Protein AF-A0A2G5VQ24-F1 (afdb_monomer)

Structure (mmCIF, N/CA/C/O backbone):
data_AF-A0A2G5VQ24-F1
#
_entry.id   AF-A0A2G5VQ24-F1
#
loop_
_atom_site.group_PDB
_atom_site.id
_atom_site.type_symbol
_atom_site.label_atom_id
_atom_site.label_alt_id
_atom_site.label_comp_id
_atom_site.label_asym_id
_atom_site.label_entity_id
_atom_site.label_seq_id
_atom_site.pdbx_PDB_ins_code
_atom_site.Cartn_x
_atom_site.Cartn_y
_atom_site.Cartn_z
_atom_site.occupancy
_atom_site.B_iso_or_equiv
_atom_site.auth_seq_id
_atom_site.auth_comp_id
_atom_site.auth_asym_id
_atom_site.auth_atom_id
_atom_site.pdbx_PDB_model_num
ATOM 1 N N . MET A 1 1 ? 0.016 9.244 51.307 1.00 37.94 1 MET A N 1
ATOM 2 C CA . MET A 1 1 ? 0.158 9.211 49.835 1.00 37.94 1 MET A CA 1
ATOM 3 C C . MET A 1 1 ? -0.794 8.131 49.309 1.00 37.94 1 MET A C 1
ATOM 5 O O . MET A 1 1 ? -0.408 6.978 49.240 1.00 37.94 1 MET A O 1
ATOM 9 N N . ILE A 1 2 ? -2.082 8.462 49.121 1.00 41.69 2 ILE A N 1
ATOM 10 C CA . ILE A 1 2 ? -3.170 7.509 48.764 1.00 41.69 2 ILE A CA 1
ATOM 11 C C . ILE A 1 2 ? -3.989 8.015 47.551 1.00 41.69 2 ILE A C 1
ATOM 13 O O . ILE A 1 2 ? -4.826 7.303 47.018 1.00 41.69 2 ILE A O 1
ATOM 17 N N . TYR A 1 3 ? -3.706 9.220 47.049 1.00 36.41 3 TYR A N 1
ATOM 18 C CA . TYR A 1 3 ? -4.535 9.868 46.028 1.00 36.41 3 TYR A CA 1
ATOM 19 C C . TYR A 1 3 ? -4.345 9.326 44.599 1.00 36.41 3 TYR A C 1
ATOM 21 O O . TYR A 1 3 ? -5.285 9.376 43.821 1.00 36.41 3 TYR A O 1
ATOM 29 N N . VAL A 1 4 ? -3.194 8.729 44.267 1.00 36.47 4 VAL A N 1
ATOM 30 C CA . VAL A 1 4 ? -2.912 8.249 42.895 1.00 36.47 4 VAL A CA 1
ATOM 31 C C . VAL A 1 4 ? -3.750 7.014 42.518 1.00 36.47 4 VAL A C 1
ATOM 33 O O . VAL A 1 4 ? -4.190 6.892 41.385 1.00 36.47 4 VAL A O 1
ATOM 36 N N . LYS A 1 5 ? -4.070 6.135 43.481 1.00 44.81 5 LYS A N 1
ATOM 37 C CA . LYS A 1 5 ? -4.845 4.904 43.217 1.00 44.81 5 LYS A CA 1
ATOM 38 C C . LYS A 1 5 ? -6.344 5.131 42.992 1.00 44.81 5 LYS A C 1
ATOM 40 O O . LYS A 1 5 ? -7.014 4.237 42.489 1.00 44.81 5 LYS A O 1
ATOM 45 N N . PHE A 1 6 ? -6.901 6.264 43.423 1.00 42.69 6 PHE A N 1
ATOM 46 C CA . PHE A 1 6 ? -8.350 6.488 43.347 1.00 42.69 6 PHE A CA 1
ATOM 47 C C . PHE A 1 6 ? -8.778 6.969 41.954 1.00 42.69 6 PHE A C 1
ATOM 49 O O . PHE A 1 6 ? -9.779 6.493 41.428 1.00 42.69 6 PHE A O 1
ATOM 56 N N . GLU A 1 7 ? -7.980 7.841 41.333 1.00 52.53 7 GLU A N 1
ATOM 57 C CA . GLU A 1 7 ? -8.227 8.331 39.970 1.00 52.53 7 GLU A CA 1
ATOM 58 C C . GLU A 1 7 ? -8.025 7.236 38.911 1.00 52.53 7 GLU A C 1
ATOM 60 O O . GLU A 1 7 ? -8.818 7.139 37.976 1.00 52.53 7 GLU A O 1
ATOM 65 N N . GLU A 1 8 ? -7.021 6.366 39.073 1.00 57.06 8 GLU A N 1
ATOM 66 C CA . GLU A 1 8 ? -6.822 5.204 38.190 1.00 57.06 8 GLU A CA 1
ATOM 67 C C . GLU A 1 8 ? -8.015 4.237 38.243 1.00 57.06 8 GLU A C 1
ATOM 69 O O . GLU A 1 8 ? -8.505 3.799 37.206 1.00 57.06 8 GLU A O 1
ATOM 74 N N . ASN A 1 9 ? -8.548 3.963 39.439 1.00 61.72 9 ASN A N 1
ATOM 75 C CA . ASN A 1 9 ? -9.707 3.082 39.603 1.00 61.72 9 ASN A CA 1
ATOM 76 C C . ASN A 1 9 ? -11.005 3.673 39.029 1.00 61.72 9 ASN A C 1
ATOM 78 O O . ASN A 1 9 ? -11.847 2.920 38.543 1.00 61.72 9 ASN A O 1
ATOM 82 N N . GLN A 1 10 ? -11.184 4.999 39.068 1.00 62.41 10 GLN A N 1
ATOM 83 C CA . GLN A 1 10 ? -12.333 5.653 38.431 1.00 62.41 10 GLN A CA 1
ATOM 84 C C . GLN A 1 10 ? -12.256 5.579 36.908 1.00 62.41 10 GLN A C 1
ATOM 86 O O . GLN A 1 10 ? -13.240 5.200 36.279 1.00 62.41 10 GLN A O 1
ATOM 91 N N . LYS A 1 11 ? -11.085 5.856 36.323 1.00 63.84 11 LYS A N 1
ATOM 92 C CA . LYS A 1 11 ? -10.885 5.731 34.872 1.00 63.84 11 LYS A CA 1
ATOM 93 C C . LYS A 1 11 ? -11.130 4.306 34.383 1.00 63.84 11 LYS A C 1
ATOM 95 O O . LYS A 1 11 ? -11.802 4.123 33.377 1.00 63.84 11 LYS A O 1
ATOM 100 N N . LEU A 1 12 ? -10.648 3.302 35.117 1.00 63.78 12 LEU A N 1
ATOM 101 C CA . LEU A 1 12 ? -10.901 1.893 34.796 1.00 63.78 12 LEU A CA 1
ATOM 102 C C . LEU A 1 12 ? -12.398 1.549 34.834 1.00 63.78 12 LEU A C 1
ATOM 104 O O . LEU A 1 12 ? -12.887 0.850 33.953 1.00 63.78 12 LEU A O 1
ATOM 108 N N . ALA A 1 13 ? -13.142 2.067 35.815 1.00 66.88 13 ALA A N 1
ATOM 109 C CA . ALA A 1 13 ? -14.585 1.851 35.896 1.00 66.88 13 ALA A CA 1
ATOM 110 C C . ALA A 1 13 ? -15.352 2.542 34.753 1.00 66.88 13 ALA A C 1
ATOM 112 O O . ALA A 1 13 ? -16.281 1.960 34.199 1.00 66.88 13 ALA A O 1
ATOM 113 N N . GLU A 1 14 ? -14.961 3.762 34.376 1.00 66.44 14 GLU A N 1
ATOM 114 C CA . GLU A 1 14 ? -15.548 4.489 33.242 1.00 66.44 14 GLU A CA 1
ATOM 115 C C . GLU A 1 14 ? -15.280 3.784 31.905 1.00 66.44 14 GLU A C 1
ATOM 117 O O . GLU A 1 14 ? -16.184 3.680 31.075 1.00 66.44 14 GLU A O 1
ATOM 122 N N . ILE A 1 15 ? -14.068 3.248 31.720 1.00 65.19 15 ILE A N 1
ATOM 123 C CA . ILE A 1 15 ? -13.702 2.437 30.551 1.00 65.19 15 ILE A CA 1
ATOM 124 C C . ILE A 1 15 ? -14.568 1.177 30.491 1.00 65.19 15 ILE A C 1
ATOM 126 O O . ILE A 1 15 ? -15.188 0.935 29.460 1.00 65.19 15 ILE A O 1
ATOM 130 N N . GLN A 1 16 ? -14.697 0.435 31.596 1.00 66.88 16 GLN A N 1
ATOM 131 C CA . GLN A 1 16 ? -15.505 -0.789 31.632 1.00 66.88 16 GLN A CA 1
ATOM 132 C C . GLN A 1 16 ? -16.974 -0.527 31.265 1.00 66.88 16 GLN A C 1
ATOM 134 O O . GLN A 1 16 ? -17.583 -1.298 30.528 1.00 66.88 16 GLN A O 1
ATOM 139 N N . ILE A 1 17 ? -17.542 0.594 31.726 1.00 71.31 17 ILE A N 1
ATOM 140 C CA . ILE A 1 17 ? -18.914 0.995 31.377 1.00 71.31 17 ILE A CA 1
ATOM 141 C C . ILE A 1 17 ? -19.040 1.275 29.872 1.00 71.31 17 ILE A C 1
ATOM 143 O O . ILE A 1 17 ? -20.024 0.872 29.252 1.00 71.31 17 ILE A O 1
ATOM 147 N N . LEU A 1 18 ? -18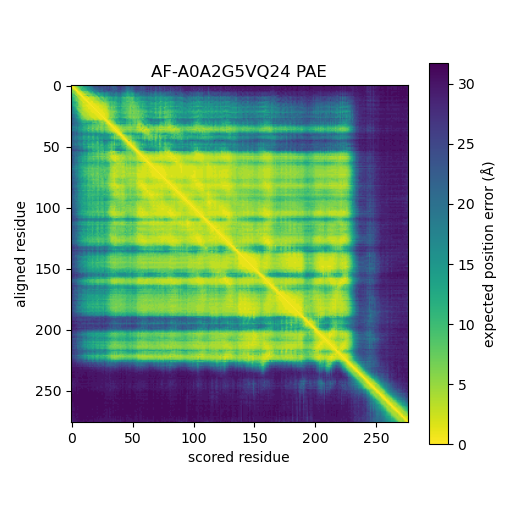.063 1.964 29.274 1.00 67.19 18 LEU A N 1
ATOM 148 C CA . LEU A 1 18 ? -18.050 2.236 27.833 1.00 67.19 18 LEU A CA 1
ATOM 149 C C . LEU A 1 18 ? -17.888 0.955 27.005 1.00 67.19 18 LEU A C 1
ATOM 151 O O . LEU A 1 18 ? -18.491 0.842 25.935 1.00 67.19 18 LEU A O 1
ATOM 155 N N . GLU A 1 19 ? -17.104 -0.003 27.495 1.00 67.00 19 GLU A N 1
ATOM 156 C CA . GLU A 1 19 ? -16.911 -1.315 26.873 1.00 67.00 19 GLU A CA 1
ATOM 157 C C . GLU A 1 19 ? -18.197 -2.139 26.870 1.00 67.00 19 GLU A C 1
ATOM 159 O O . GLU A 1 19 ? -18.637 -2.579 25.805 1.00 67.00 19 GLU A O 1
ATOM 164 N N . ASP A 1 20 ? -18.825 -2.295 28.037 1.00 67.44 20 ASP A N 1
ATOM 165 C CA . ASP A 1 20 ? -20.065 -3.059 28.187 1.00 67.44 20 ASP A CA 1
ATOM 166 C C . ASP A 1 20 ? -21.173 -2.454 27.321 1.00 67.44 20 ASP A C 1
ATOM 168 O O . ASP A 1 20 ? -21.850 -3.168 26.578 1.00 67.44 20 ASP A O 1
ATOM 172 N N . LEU A 1 21 ? -21.283 -1.120 27.324 1.00 70.06 21 LEU A N 1
ATOM 173 C CA . LEU A 1 21 ? -22.236 -0.400 26.488 1.00 70.06 21 LEU A CA 1
ATOM 174 C C . LEU A 1 21 ? -21.956 -0.614 24.996 1.00 70.06 21 LEU A C 1
ATOM 176 O O . LEU A 1 21 ? -22.878 -0.846 24.221 1.00 70.06 21 LEU A O 1
ATOM 180 N N . THR A 1 22 ? -20.695 -0.557 24.569 1.00 69.50 22 THR A N 1
ATOM 181 C CA . THR A 1 22 ? -20.340 -0.744 23.152 1.00 69.50 22 THR A CA 1
ATOM 182 C C . THR A 1 22 ? -20.661 -2.152 22.689 1.00 69.50 22 THR A C 1
ATOM 184 O O . THR A 1 22 ? -21.228 -2.325 21.607 1.00 69.50 22 THR A O 1
ATOM 187 N N . LYS A 1 23 ? -20.366 -3.155 23.515 1.00 70.81 23 LYS A N 1
ATOM 188 C CA . LYS A 1 23 ? -20.711 -4.546 23.233 1.00 70.81 23 LYS A CA 1
ATOM 189 C C . LYS A 1 23 ? -22.225 -4.737 23.135 1.00 70.81 23 LYS A C 1
ATOM 191 O O . LYS A 1 23 ? -22.707 -5.273 22.140 1.00 70.81 23 LYS A O 1
ATOM 196 N N . GLU A 1 24 ? -22.972 -4.242 24.116 1.00 70.69 24 GLU A N 1
ATOM 197 C CA . GLU A 1 24 ? -24.429 -4.380 24.163 1.00 70.69 24 GLU A CA 1
ATOM 198 C C . GLU A 1 24 ? -25.104 -3.665 22.980 1.00 70.69 24 GLU A C 1
ATOM 200 O O . GLU A 1 24 ? -25.966 -4.236 22.312 1.00 70.69 24 GLU A O 1
ATOM 205 N N . LEU A 1 25 ? -24.650 -2.457 22.628 1.00 66.75 25 LEU A N 1
ATOM 206 C CA . LEU A 1 25 ? -25.124 -1.747 21.437 1.00 66.75 25 LEU A CA 1
ATOM 207 C C . LEU A 1 25 ? -24.787 -2.516 20.150 1.00 66.75 25 LEU A C 1
ATOM 209 O O . LEU A 1 25 ? -25.632 -2.611 19.260 1.00 66.75 25 LEU A O 1
ATOM 213 N N . SER A 1 26 ? -23.589 -3.098 20.049 1.00 66.50 26 SER A N 1
ATOM 214 C CA . SER A 1 26 ? -23.181 -3.897 18.882 1.00 66.50 26 SER A CA 1
ATOM 215 C C . SER A 1 26 ? -24.094 -5.109 18.678 1.00 66.50 26 SER A C 1
ATOM 217 O O . SER A 1 26 ? -24.496 -5.395 17.548 1.00 66.50 26 SER A O 1
ATOM 219 N N . GLU A 1 27 ? -24.459 -5.789 19.768 1.00 70.75 27 GLU A N 1
ATOM 220 C CA . GLU A 1 27 ? -25.365 -6.942 19.763 1.00 70.75 27 GLU A CA 1
ATOM 221 C C . GLU A 1 27 ? -26.813 -6.539 19.432 1.00 70.75 27 GLU A C 1
ATOM 223 O O . GLU A 1 27 ? -27.456 -7.184 18.599 1.00 70.75 27 GLU A O 1
ATOM 228 N N . ILE A 1 28 ? -27.317 -5.445 20.019 1.00 69.81 28 ILE A N 1
ATOM 229 C CA . ILE A 1 28 ? -28.679 -4.936 19.779 1.00 69.81 28 ILE A CA 1
ATOM 230 C C . ILE A 1 28 ? -28.856 -4.497 18.324 1.00 69.81 28 ILE A C 1
ATOM 232 O O . ILE A 1 28 ? -29.839 -4.863 17.673 1.00 69.81 28 ILE A O 1
ATOM 236 N N . PHE A 1 29 ? -27.914 -3.706 17.810 1.00 63.62 29 PHE A N 1
ATOM 237 C CA . PHE A 1 29 ? -28.003 -3.140 16.466 1.00 63.62 29 PHE A CA 1
ATOM 238 C C . PHE A 1 29 ? -27.482 -4.082 15.379 1.00 63.62 29 PHE A C 1
ATOM 240 O O . PHE A 1 29 ? -27.608 -3.749 14.202 1.00 63.62 29 PHE A O 1
ATOM 247 N N . LYS A 1 30 ? -26.943 -5.255 15.753 1.00 64.62 30 LYS A N 1
ATOM 248 C CA . LYS A 1 30 ? -26.302 -6.215 14.839 1.00 64.62 30 LYS A CA 1
ATOM 249 C C . LYS A 1 30 ? -25.300 -5.518 13.926 1.00 64.62 30 LYS A C 1
ATOM 251 O O . LYS A 1 30 ? -25.357 -5.648 12.706 1.00 64.62 30 LYS A O 1
ATOM 256 N N . VAL A 1 31 ? -24.431 -4.707 14.518 1.00 59.91 31 VAL A N 1
ATOM 257 C CA . VAL A 1 31 ? -23.474 -3.925 13.740 1.00 59.91 31 VAL A CA 1
ATOM 258 C C . VAL A 1 31 ? -22.437 -4.882 13.155 1.00 59.91 31 VAL A C 1
ATOM 260 O O . VAL A 1 31 ? -21.574 -5.386 13.868 1.00 59.91 31 VAL A O 1
ATOM 263 N N . GLU A 1 32 ? -22.553 -5.157 11.857 1.00 61.69 32 GLU A N 1
ATOM 264 C CA . GLU A 1 32 ? -21.633 -6.043 11.131 1.00 61.69 32 GLU A CA 1
ATOM 265 C C . GLU A 1 32 ? -20.302 -5.347 10.804 1.00 61.69 32 GLU A C 1
ATOM 267 O O . GLU A 1 32 ? -19.272 -6.006 10.659 1.00 61.69 32 GLU A O 1
ATOM 272 N N . GLU A 1 33 ? -20.312 -4.012 10.723 1.00 65.25 33 GLU A N 1
ATOM 273 C CA . GLU A 1 33 ? -19.181 -3.200 10.284 1.00 65.25 33 GLU A CA 1
ATOM 274 C C . GLU A 1 33 ? -19.052 -1.904 11.090 1.00 65.25 33 GLU A C 1
ATOM 276 O O . GLU A 1 33 ? -20.006 -1.139 11.238 1.00 65.25 33 GLU A O 1
ATOM 281 N N . PHE A 1 34 ? -17.835 -1.619 11.556 1.00 70.75 34 PHE A N 1
ATOM 282 C CA . PHE A 1 34 ? -17.504 -0.374 12.248 1.00 70.75 34 PHE A CA 1
ATOM 283 C C . PHE A 1 34 ? -16.570 0.492 11.409 1.00 70.75 34 PHE A C 1
ATOM 285 O O . PHE A 1 34 ? -15.535 0.032 10.927 1.00 70.75 34 PHE A O 1
ATOM 292 N N . ASN A 1 35 ? -16.925 1.770 11.278 1.00 77.19 35 ASN A N 1
ATOM 293 C CA . ASN A 1 35 ? -16.074 2.788 10.676 1.00 77.19 35 ASN A CA 1
ATOM 294 C C . ASN A 1 35 ? -15.529 3.691 11.781 1.00 77.19 35 ASN A C 1
ATOM 296 O O . ASN A 1 35 ? -16.283 4.421 12.423 1.00 77.19 35 ASN A O 1
ATOM 300 N N . PHE A 1 36 ? -14.219 3.648 11.999 1.00 78.38 36 PHE A N 1
ATOM 301 C CA . PHE A 1 36 ? -13.535 4.487 12.970 1.00 78.38 36 PHE A CA 1
ATOM 302 C C . PHE A 1 36 ? -12.874 5.670 12.265 1.00 78.38 36 PHE A C 1
ATOM 304 O O . PHE A 1 36 ? -11.984 5.504 11.430 1.00 78.38 36 PHE A O 1
ATOM 311 N N . HIS A 1 37 ? -13.301 6.881 12.616 1.00 82.06 37 HIS A N 1
ATOM 312 C CA . HIS A 1 37 ? -12.697 8.111 12.126 1.00 82.06 37 HIS A CA 1
ATOM 313 C C . HIS A 1 37 ? -12.366 9.031 13.290 1.00 82.06 37 HIS A C 1
ATOM 315 O O . HIS A 1 37 ? -13.238 9.368 14.089 1.00 82.06 37 HIS A O 1
ATOM 321 N N . THR A 1 38 ? -11.115 9.475 13.360 1.00 77.25 38 THR A N 1
ATOM 322 C CA . THR A 1 38 ? -10.679 10.422 14.385 1.00 77.25 38 THR A CA 1
ATOM 323 C C . THR A 1 38 ? -9.787 11.508 13.796 1.00 77.25 38 THR A C 1
ATOM 325 O O . THR A 1 38 ? -9.081 11.311 12.802 1.00 77.25 38 THR A O 1
ATOM 328 N N . LYS A 1 39 ? -9.862 12.678 14.433 1.00 76.31 39 LYS A N 1
ATOM 329 C CA . LYS A 1 39 ? -9.013 13.856 14.207 1.00 76.31 39 LYS A CA 1
ATOM 330 C C . LYS A 1 39 ? -8.311 14.301 15.492 1.00 76.31 39 LYS A C 1
ATOM 332 O O . LYS A 1 39 ? -7.803 15.421 15.556 1.00 76.31 39 LYS A O 1
ATOM 337 N N . ASP A 1 40 ? -8.383 13.481 16.538 1.00 69.88 40 ASP A N 1
ATOM 338 C CA . ASP A 1 40 ? -7.797 13.808 17.830 1.00 69.88 40 ASP A CA 1
ATOM 339 C C . ASP A 1 40 ? -6.274 13.738 17.744 1.00 69.88 40 ASP A C 1
ATOM 341 O O . ASP A 1 40 ? -5.723 12.785 17.207 1.00 69.88 40 ASP A O 1
ATOM 345 N N . LYS A 1 41 ? -5.581 14.747 18.268 1.00 60.06 41 LYS A N 1
ATOM 346 C CA . LYS A 1 41 ? -4.126 14.873 18.126 1.00 60.06 41 LYS A CA 1
ATOM 347 C C . LYS A 1 41 ? -3.360 13.775 18.858 1.00 60.06 41 LYS A C 1
ATOM 349 O O . LYS A 1 41 ? -2.236 13.485 18.468 1.00 60.06 41 LYS A O 1
ATOM 354 N N . ASN A 1 42 ? -3.970 13.183 19.884 1.00 60.88 42 ASN A N 1
ATOM 355 C CA . ASN A 1 42 ? -3.376 12.123 20.684 1.00 60.88 42 ASN A CA 1
ATOM 356 C C . ASN A 1 42 ? -4.182 10.840 20.477 1.00 60.88 42 ASN A C 1
ATOM 358 O O . ASN A 1 42 ? -5.181 10.608 21.156 1.00 60.88 42 ASN A O 1
ATOM 362 N N . PHE A 1 43 ? -3.764 10.008 19.523 1.00 64.56 43 PHE A N 1
ATOM 363 C CA . PHE A 1 43 ? -4.309 8.659 19.414 1.00 64.56 43 PHE A CA 1
ATOM 364 C C . PHE A 1 43 ? -3.491 7.719 20.293 1.00 64.56 43 PHE A C 1
ATOM 366 O O . PHE A 1 43 ? -2.395 7.291 19.924 1.00 64.56 43 PHE A O 1
ATOM 373 N N . GLU A 1 44 ? -4.048 7.390 21.449 1.00 63.22 44 GLU A N 1
ATOM 374 C CA . GLU A 1 44 ? -3.622 6.252 22.251 1.00 63.22 44 GLU A CA 1
ATOM 375 C C . GLU A 1 44 ? -4.577 5.093 21.969 1.00 63.22 44 GLU A C 1
ATOM 377 O O . GLU A 1 44 ? -5.785 5.293 21.819 1.00 63.22 44 GLU A O 1
ATOM 382 N N . THR A 1 45 ? -4.051 3.874 21.843 1.00 59.12 45 THR A N 1
ATOM 383 C CA . THR A 1 45 ? -4.905 2.686 21.838 1.00 59.12 45 THR A CA 1
ATOM 384 C C . THR A 1 45 ? -5.561 2.594 23.204 1.00 59.12 45 THR A C 1
ATOM 386 O O . THR A 1 45 ? -4.955 2.133 24.166 1.00 59.12 45 THR A O 1
ATOM 389 N N . PHE A 1 46 ? -6.785 3.097 23.293 1.00 57.19 46 PHE A N 1
ATOM 390 C CA . PHE A 1 46 ? -7.617 2.944 24.471 1.00 57.19 46 PHE A CA 1
ATOM 391 C C . PHE A 1 46 ? -7.924 1.457 24.673 1.00 57.19 46 PHE A C 1
ATOM 393 O O . PHE A 1 46 ? -8.196 0.752 23.697 1.00 57.19 46 PHE A O 1
ATOM 400 N N . ASP A 1 47 ? -7.953 1.003 25.928 1.00 52.47 47 ASP A N 1
ATOM 401 C CA . ASP A 1 47 ? -8.397 -0.353 26.299 1.00 52.47 47 ASP A CA 1
ATOM 402 C C . ASP A 1 47 ? -9.763 -0.706 25.681 1.00 52.47 47 ASP A C 1
ATOM 404 O O . ASP A 1 47 ? -9.996 -1.848 25.295 1.00 52.47 47 ASP A O 1
ATOM 408 N N . PHE A 1 48 ? -10.577 0.321 25.407 1.00 52.72 48 PHE A N 1
ATOM 409 C CA . PHE A 1 48 ? -11.801 0.291 24.605 1.00 52.72 48 PHE A CA 1
ATOM 410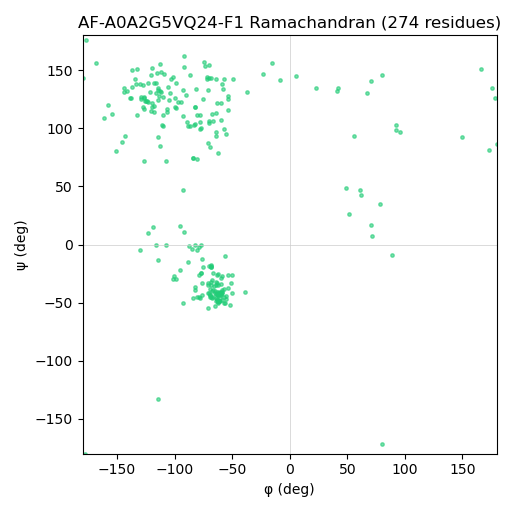 C C . PHE A 1 48 ? -11.739 -0.605 23.354 1.00 52.72 48 PHE A C 1
ATOM 412 O O . PHE A 1 48 ? -12.692 -1.317 23.041 1.00 52.72 48 PHE A O 1
ATOM 419 N N . PHE A 1 49 ? -10.619 -0.593 22.627 1.00 61.00 49 PHE A N 1
ATOM 420 C CA . PHE A 1 49 ? -10.456 -1.350 21.387 1.00 61.00 49 PHE A CA 1
ATOM 421 C C . PHE A 1 49 ? -10.408 -2.872 21.584 1.00 61.00 49 PHE A C 1
ATOM 423 O O . PHE A 1 49 ? -10.627 -3.601 20.618 1.00 61.00 49 PHE A O 1
ATOM 430 N N . GLN A 1 50 ? -10.157 -3.366 22.802 1.00 58.91 50 GLN A N 1
ATOM 431 C CA . GLN A 1 50 ? -10.130 -4.805 23.092 1.00 58.91 50 GLN A CA 1
ATOM 432 C C . GLN A 1 50 ? -11.518 -5.458 22.994 1.00 58.91 50 GLN A C 1
ATOM 434 O O . GLN A 1 50 ? -11.605 -6.672 22.818 1.00 58.91 50 GLN A O 1
ATOM 439 N N . ASN A 1 51 ? -12.591 -4.661 23.070 1.00 57.25 51 ASN A N 1
ATOM 440 C CA . ASN A 1 51 ? -13.973 -5.144 23.125 1.00 57.25 51 ASN A CA 1
ATOM 441 C C . ASN A 1 51 ? -14.835 -4.729 21.917 1.00 57.25 51 ASN A C 1
ATOM 443 O O . ASN A 1 51 ? -16.003 -5.113 21.835 1.00 57.25 51 ASN A O 1
ATOM 447 N N . ILE A 1 52 ? -14.275 -3.981 20.957 1.00 61.69 52 ILE A N 1
ATOM 448 C CA . ILE A 1 52 ? -14.923 -3.720 19.662 1.00 61.69 52 ILE A CA 1
ATOM 449 C C . ILE A 1 52 ? -14.886 -5.020 18.839 1.00 61.69 52 ILE A C 1
ATOM 451 O O . ILE A 1 52 ? -13.888 -5.744 18.906 1.00 61.69 52 ILE A O 1
ATOM 455 N N . PRO A 1 53 ? -15.930 -5.361 18.057 1.00 59.34 53 PRO A N 1
ATOM 456 C CA . PRO A 1 53 ? -15.892 -6.532 17.187 1.00 59.34 53 PRO A CA 1
ATOM 457 C C . PRO A 1 53 ? -14.622 -6.587 16.327 1.00 59.34 53 PRO A C 1
ATOM 459 O O . PRO A 1 53 ? -14.149 -5.578 15.809 1.00 59.34 53 PRO A O 1
ATOM 462 N N . LEU A 1 54 ? -14.103 -7.807 16.143 1.00 61.44 54 LEU A N 1
ATOM 463 C CA . LEU A 1 54 ? -12.833 -8.121 15.464 1.00 61.44 54 LEU A CA 1
ATOM 464 C C . LEU A 1 54 ? -12.699 -7.589 14.022 1.00 61.44 54 LEU A C 1
ATOM 466 O O . LEU A 1 54 ? -11.620 -7.691 13.427 1.00 61.44 54 LEU A O 1
ATOM 470 N N . ARG A 1 55 ? -13.781 -7.071 13.434 1.00 70.12 55 ARG A N 1
ATOM 471 C CA . ARG A 1 55 ? -13.817 -6.525 12.081 1.00 70.12 55 ARG A CA 1
ATOM 472 C C . ARG A 1 55 ? -14.191 -5.045 12.125 1.00 70.12 55 ARG A C 1
ATOM 474 O O . ARG A 1 55 ? -15.321 -4.694 12.454 1.00 70.12 55 ARG A O 1
ATOM 481 N N . LEU A 1 56 ? -13.253 -4.189 11.732 1.00 76.81 56 LEU A N 1
ATOM 482 C CA . LEU A 1 56 ? -13.538 -2.790 11.416 1.00 76.81 56 LEU A CA 1
ATOM 483 C C . LEU A 1 56 ? -13.527 -2.669 9.895 1.00 76.81 56 LEU A C 1
ATOM 485 O O . LEU A 1 56 ? -12.590 -3.116 9.243 1.00 76.81 56 LEU A O 1
ATOM 489 N N . HIS A 1 57 ? -14.552 -2.064 9.311 1.00 81.94 57 HIS A N 1
ATOM 490 C CA . HIS A 1 57 ? -14.580 -1.878 7.866 1.00 81.94 57 HIS A CA 1
ATOM 491 C C . HIS A 1 57 ? -13.552 -0.822 7.451 1.00 81.94 57 HIS A C 1
ATOM 493 O O . HIS A 1 57 ? -12.644 -1.097 6.668 1.00 81.94 57 HIS A O 1
ATOM 499 N N . THR A 1 58 ? -13.635 0.372 8.041 1.00 84.31 58 THR A N 1
ATOM 500 C CA . THR A 1 58 ? -12.704 1.469 7.758 1.00 84.31 58 THR A CA 1
ATOM 501 C C . THR A 1 58 ? -12.094 2.039 9.027 1.00 84.31 58 THR A C 1
ATOM 503 O O . THR A 1 58 ? -12.798 2.328 9.991 1.00 84.31 58 THR A O 1
ATOM 506 N N . VAL A 1 59 ? -10.791 2.307 8.986 1.00 87.62 59 VAL A N 1
ATOM 507 C CA . VAL A 1 59 ? -10.087 3.153 9.952 1.00 87.62 59 VAL A CA 1
ATOM 508 C C . VAL A 1 59 ? -9.474 4.332 9.206 1.00 87.62 59 VAL A C 1
ATOM 510 O O . VAL A 1 59 ? -8.683 4.147 8.286 1.00 87.62 59 VAL A O 1
ATOM 513 N N . THR A 1 60 ? -9.837 5.555 9.585 1.00 89.50 60 THR A N 1
ATOM 514 C CA . THR A 1 60 ? -9.253 6.784 9.031 1.00 89.50 60 THR A CA 1
ATOM 515 C C . THR A 1 60 ? -8.740 7.682 10.145 1.00 89.50 60 THR A C 1
ATOM 517 O O . THR A 1 60 ? -9.525 8.203 10.941 1.00 89.50 60 THR A O 1
ATOM 520 N N . LEU A 1 61 ? -7.428 7.908 10.159 1.00 88.25 61 LEU A N 1
ATOM 521 C CA . LEU A 1 61 ? -6.756 8.802 11.098 1.00 88.25 61 LEU A CA 1
ATOM 522 C C . LEU A 1 61 ? -6.329 10.069 10.355 1.00 88.25 61 LEU A C 1
ATOM 524 O O . LEU A 1 61 ? -5.495 10.000 9.446 1.00 88.25 61 LEU A O 1
ATOM 528 N N . SER A 1 62 ? -6.883 11.219 10.742 1.00 87.19 62 SER A N 1
ATOM 529 C CA . SER A 1 62 ? -6.662 12.484 10.033 1.00 87.19 62 SER A CA 1
ATOM 530 C C . SER A 1 62 ? -5.977 13.541 10.901 1.00 87.19 62 SER A C 1
ATOM 532 O O . SER A 1 62 ? -6.579 14.022 11.858 1.00 87.19 62 SER A O 1
ATOM 534 N N . LYS A 1 63 ? -4.784 14.005 10.503 1.00 84.94 63 LYS A N 1
ATOM 535 C CA . LYS A 1 63 ? -3.976 15.020 11.214 1.00 84.94 63 LYS A CA 1
ATOM 536 C C . LYS A 1 63 ? -3.539 14.584 12.615 1.00 84.94 63 LYS A C 1
ATOM 538 O O . LYS A 1 63 ? -3.612 15.376 13.557 1.00 84.94 63 LYS A O 1
ATOM 543 N N . ILE A 1 64 ? -3.116 13.329 12.731 1.00 83.50 64 ILE A N 1
ATOM 544 C CA . ILE A 1 64 ? -2.749 12.695 13.998 1.00 83.50 64 ILE A CA 1
ATOM 545 C C . ILE A 1 64 ? -1.318 12.175 13.926 1.00 83.50 64 ILE A C 1
ATOM 547 O O . ILE A 1 64 ? -0.924 11.559 12.937 1.00 83.50 64 ILE A O 1
ATOM 551 N N . ASP A 1 65 ? -0.577 12.365 15.010 1.00 82.75 65 ASP A N 1
ATOM 552 C CA . ASP A 1 65 ? 0.696 11.692 15.227 1.00 82.75 65 ASP A CA 1
ATOM 553 C C . ASP A 1 65 ? 0.452 10.429 16.063 1.00 82.75 65 ASP A C 1
ATOM 555 O O . ASP A 1 65 ? -0.113 10.493 17.156 1.00 82.75 65 ASP A O 1
ATOM 559 N N . ILE A 1 66 ? 0.837 9.262 15.542 1.00 85.12 66 ILE A N 1
ATOM 560 C CA . ILE A 1 66 ? 0.632 7.970 16.215 1.00 85.12 66 ILE A CA 1
ATOM 561 C C . ILE A 1 66 ? 1.957 7.260 16.468 1.00 85.12 66 ILE A C 1
ATOM 563 O O . ILE A 1 66 ? 2.893 7.340 15.668 1.00 85.12 66 ILE A O 1
ATOM 567 N N . SER A 1 67 ? 2.047 6.530 17.579 1.00 88.56 67 SER A N 1
ATOM 568 C CA . SER A 1 67 ? 3.186 5.647 17.829 1.00 88.56 67 SER A CA 1
ATOM 569 C C . SER A 1 67 ? 3.157 4.445 16.881 1.00 88.56 67 SER A C 1
ATOM 571 O O . SER A 1 67 ? 2.097 4.019 16.408 1.00 88.56 67 SER A O 1
ATOM 573 N N . ILE A 1 68 ? 4.328 3.862 16.625 1.00 89.12 68 ILE A N 1
ATOM 574 C CA . ILE A 1 68 ? 4.426 2.611 15.869 1.00 89.12 68 ILE A CA 1
ATOM 575 C C . ILE A 1 68 ? 3.675 1.457 16.542 1.00 89.12 68 ILE A C 1
ATOM 577 O O . ILE A 1 68 ? 3.077 0.647 15.843 1.00 89.12 68 ILE A O 1
ATOM 581 N N . ASP A 1 69 ? 3.630 1.414 17.875 1.00 88.31 69 ASP A N 1
ATOM 582 C CA . ASP A 1 69 ? 2.910 0.371 18.613 1.00 88.31 69 ASP A CA 1
ATOM 583 C C . ASP A 1 69 ? 1.396 0.473 18.391 1.00 88.31 69 ASP A C 1
ATOM 585 O O . ASP A 1 69 ? 0.732 -0.537 18.165 1.00 88.31 69 ASP A O 1
ATOM 589 N N . ASN A 1 70 ? 0.860 1.695 18.341 1.00 86.69 70 ASN A N 1
ATOM 590 C CA . ASN A 1 70 ? -0.557 1.932 18.067 1.00 86.69 70 ASN A CA 1
ATOM 591 C C . ASN A 1 70 ? -0.902 1.609 16.608 1.00 86.69 70 ASN A C 1
ATOM 593 O O . ASN A 1 70 ? -1.922 0.976 16.332 1.00 86.69 70 ASN A O 1
ATOM 597 N N . ALA A 1 71 ? -0.037 1.999 15.665 1.00 87.69 71 ALA A N 1
ATOM 598 C CA . ALA A 1 71 ? -0.192 1.636 14.257 1.00 87.69 71 ALA A CA 1
ATOM 599 C C . ALA A 1 71 ? -0.156 0.111 14.064 1.00 87.69 71 ALA A C 1
ATOM 601 O O . ALA A 1 71 ? -0.982 -0.442 13.338 1.00 87.69 71 ALA A O 1
ATOM 602 N N . LYS A 1 72 ? 0.770 -0.568 14.751 1.00 89.75 72 LYS A N 1
ATOM 603 C CA . LYS A 1 72 ? 0.897 -2.025 14.757 1.00 89.75 72 LYS A CA 1
ATOM 604 C C . LYS A 1 72 ? -0.352 -2.687 15.322 1.00 89.75 72 LYS A C 1
ATOM 606 O O . LYS A 1 72 ? -0.900 -3.569 14.675 1.00 89.75 72 LYS A O 1
ATOM 611 N N . PHE A 1 73 ? -0.837 -2.232 16.472 1.00 86.69 73 PHE A N 1
ATOM 612 C CA . PHE A 1 73 ? -2.070 -2.742 17.063 1.00 86.69 73 PHE A CA 1
ATOM 613 C C . PHE A 1 73 ? -3.249 -2.633 16.086 1.00 86.69 73 PHE A C 1
ATOM 615 O O . PHE A 1 73 ? -3.949 -3.616 15.863 1.00 86.69 73 PHE A O 1
ATOM 622 N N . LEU A 1 74 ? -3.429 -1.480 15.433 1.00 87.12 74 LEU A N 1
ATOM 623 C CA . LEU A 1 74 ? -4.508 -1.292 14.458 1.00 87.12 74 LEU A CA 1
ATOM 624 C C . LEU A 1 74 ? -4.379 -2.218 13.242 1.00 87.12 74 LEU A C 1
ATOM 626 O O . LEU A 1 74 ? -5.361 -2.827 12.826 1.00 87.12 74 LEU A O 1
ATOM 630 N N . LEU A 1 75 ? -3.179 -2.310 12.669 1.00 89.00 75 LEU A N 1
ATOM 631 C CA . LEU A 1 75 ? -2.942 -3.054 11.435 1.00 89.00 75 LEU A CA 1
ATOM 632 C C . LEU A 1 75 ? -2.845 -4.565 11.647 1.00 89.00 75 LEU A C 1
ATOM 634 O O . LEU A 1 75 ? -3.119 -5.294 10.704 1.00 89.00 75 LEU A O 1
ATOM 638 N N . GLU A 1 76 ? -2.451 -5.048 12.826 1.00 89.25 76 GLU A N 1
ATOM 639 C CA . GLU A 1 76 ? -2.263 -6.481 13.091 1.00 89.25 76 GLU A CA 1
ATOM 640 C C . GLU A 1 76 ? -3.433 -7.110 13.858 1.00 89.25 76 GLU A C 1
ATOM 642 O O . GLU A 1 76 ? -3.710 -8.292 13.656 1.00 89.25 76 GLU A O 1
ATOM 647 N N . ASN A 1 77 ? -4.155 -6.364 14.702 1.00 84.62 77 ASN A N 1
ATOM 648 C CA . ASN A 1 77 ? -5.182 -6.969 15.563 1.00 84.62 77 ASN A CA 1
ATOM 649 C C . ASN A 1 77 ? -6.597 -6.894 14.982 1.00 84.62 77 ASN A C 1
ATOM 651 O O . ASN A 1 77 ? -7.440 -7.712 15.348 1.00 84.62 77 ASN A O 1
ATOM 655 N N . PHE A 1 78 ? -6.861 -5.965 14.061 1.00 82.44 78 PHE A N 1
ATOM 656 C CA . PHE A 1 78 ? -8.164 -5.850 13.408 1.00 82.44 78 PHE A CA 1
ATOM 657 C C . PHE A 1 78 ? -8.136 -6.427 12.002 1.00 82.44 78 PHE A C 1
ATOM 659 O O . PHE A 1 78 ? -7.179 -6.236 11.255 1.00 82.44 78 PHE A O 1
ATOM 666 N N . ASN A 1 79 ? -9.225 -7.089 11.612 1.00 84.56 79 ASN A N 1
ATOM 667 C CA . ASN A 1 79 ? -9.478 -7.353 10.200 1.00 84.56 79 ASN A CA 1
ATOM 668 C C . ASN A 1 79 ? -10.079 -6.090 9.581 1.00 84.56 79 ASN A C 1
ATOM 670 O O . ASN A 1 79 ? -11.201 -5.717 9.930 1.00 84.56 79 ASN A O 1
ATOM 674 N N . LEU A 1 80 ? -9.312 -5.443 8.701 1.00 88.12 80 LEU A N 1
ATOM 675 C CA . LEU A 1 80 ? -9.630 -4.151 8.099 1.00 88.12 80 LEU A CA 1
ATOM 676 C C . LEU A 1 80 ? -9.909 -4.266 6.600 1.00 88.12 80 LEU A C 1
ATOM 678 O O . LEU A 1 80 ? -9.095 -4.810 5.852 1.00 88.12 80 LEU A O 1
ATOM 682 N N . ASP A 1 81 ? -10.992 -3.658 6.123 1.00 89.75 81 ASP A N 1
ATOM 683 C CA . ASP A 1 81 ? -11.193 -3.506 4.677 1.00 89.75 81 ASP A CA 1
ATOM 684 C C . ASP A 1 81 ? -10.422 -2.295 4.133 1.00 89.75 81 ASP A C 1
ATOM 686 O O . ASP A 1 81 ? -9.863 -2.369 3.034 1.00 89.75 81 ASP A O 1
ATOM 690 N N . PHE A 1 82 ? -10.339 -1.209 4.908 1.00 92.06 82 PHE A N 1
ATOM 691 C CA . PHE A 1 82 ? -9.629 0.011 4.532 1.00 92.06 82 PHE A CA 1
ATOM 692 C C . PHE A 1 82 ? -8.938 0.690 5.722 1.00 92.06 82 PHE A C 1
ATOM 694 O O . PHE A 1 82 ? -9.553 0.944 6.758 1.00 92.06 82 PHE A O 1
ATOM 701 N N . PHE A 1 83 ? -7.663 1.036 5.551 1.00 92.25 83 PHE A N 1
ATOM 702 C CA . PHE A 1 83 ? -6.891 1.824 6.509 1.00 92.25 83 PHE A CA 1
ATOM 703 C C . PHE A 1 83 ? -6.298 3.057 5.827 1.00 92.25 83 PHE A C 1
ATOM 705 O O . PHE A 1 83 ? -5.559 2.939 4.848 1.00 92.25 83 PHE A O 1
ATOM 712 N N . ASN A 1 84 ? -6.610 4.239 6.358 1.00 92.38 84 ASN A N 1
ATOM 713 C CA . ASN A 1 84 ? -6.257 5.524 5.769 1.00 92.38 84 ASN A CA 1
ATOM 714 C C . ASN A 1 84 ? -5.564 6.451 6.777 1.00 92.38 84 ASN A C 1
ATOM 716 O O . ASN A 1 84 ? -6.121 6.761 7.833 1.00 92.38 84 ASN A O 1
ATOM 720 N N . LEU A 1 85 ? -4.377 6.944 6.419 1.00 88.56 85 LEU A N 1
ATOM 721 C CA . LEU A 1 85 ? -3.661 7.996 7.144 1.00 88.56 85 LEU A CA 1
ATOM 722 C C . LEU A 1 85 ? -3.655 9.284 6.315 1.00 88.56 85 LEU A C 1
ATOM 724 O O . LEU A 1 85 ? -2.841 9.436 5.402 1.00 88.56 85 LEU A O 1
ATOM 728 N N . GLU A 1 86 ? -4.525 10.228 6.669 1.00 88.00 86 GLU A N 1
ATOM 729 C CA . GLU A 1 86 ? -4.613 11.540 6.018 1.00 88.00 86 GLU A CA 1
ATOM 730 C C . GLU A 1 86 ? -3.870 12.586 6.856 1.00 88.00 86 GLU A C 1
ATOM 732 O O . GLU A 1 86 ? -4.259 12.883 7.983 1.00 88.00 86 GLU A O 1
ATOM 737 N N . LYS A 1 87 ? -2.812 13.200 6.330 1.00 83.12 87 LYS A N 1
ATOM 738 C CA . LYS A 1 87 ? -1.991 14.211 7.028 1.00 83.12 87 LYS A CA 1
ATOM 739 C C . LYS A 1 87 ? -1.503 13.757 8.404 1.00 83.12 87 LYS A C 1
ATOM 741 O O . LYS A 1 87 ? -1.283 14.588 9.281 1.00 83.12 87 LYS A O 1
ATOM 746 N N . SER A 1 88 ? -1.384 12.449 8.591 1.00 85.12 88 SER A N 1
ATOM 747 C CA . SER A 1 88 ? -1.014 11.799 9.843 1.00 85.12 88 SER A CA 1
ATOM 748 C 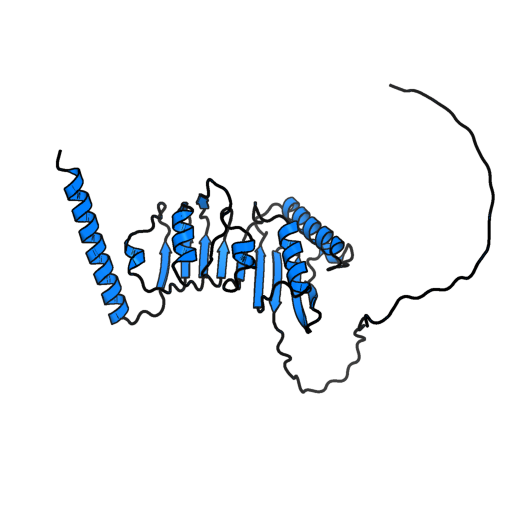C . SER A 1 88 ? 0.388 11.216 9.715 1.00 85.12 88 SER A C 1
ATOM 750 O O . SER A 1 88 ? 0.782 10.776 8.630 1.00 85.12 88 SER A O 1
ATOM 752 N N . MET A 1 89 ? 1.144 11.206 10.811 1.00 83.56 89 MET A N 1
ATOM 753 C CA . MET A 1 89 ? 2.500 10.663 10.847 1.00 83.56 89 MET A CA 1
ATOM 754 C C . MET A 1 89 ? 2.575 9.492 11.819 1.00 83.56 89 MET A C 1
ATOM 756 O O . MET A 1 89 ? 2.019 9.535 12.913 1.00 83.56 89 MET A O 1
ATOM 760 N N . VAL A 1 90 ? 3.302 8.446 11.429 1.00 87.12 90 VAL A N 1
ATOM 761 C CA . VAL A 1 90 ? 3.665 7.372 12.353 1.00 87.12 90 VAL A CA 1
ATOM 762 C C . VAL A 1 90 ? 5.095 7.588 12.824 1.00 87.12 90 VAL A C 1
ATOM 764 O O . VAL A 1 90 ? 6.031 7.716 12.026 1.00 87.12 90 VAL A O 1
ATOM 767 N N . HIS A 1 91 ? 5.275 7.625 14.138 1.00 87.56 91 HIS A N 1
ATOM 768 C CA . HIS A 1 91 ? 6.585 7.717 14.759 1.00 87.56 91 HIS A CA 1
ATOM 769 C C . HIS A 1 91 ? 7.185 6.323 14.927 1.00 87.56 91 HIS A C 1
ATOM 771 O O . HIS A 1 91 ? 6.843 5.582 15.848 1.00 87.56 91 HIS A O 1
ATOM 777 N N . ALA A 1 92 ? 8.114 5.988 14.031 1.00 87.50 92 ALA A N 1
ATOM 778 C CA . ALA A 1 92 ? 8.879 4.748 14.051 1.00 87.50 92 ALA A CA 1
ATOM 779 C C . ALA A 1 92 ? 10.366 5.046 14.346 1.00 87.50 92 ALA A C 1
ATOM 781 O O . ALA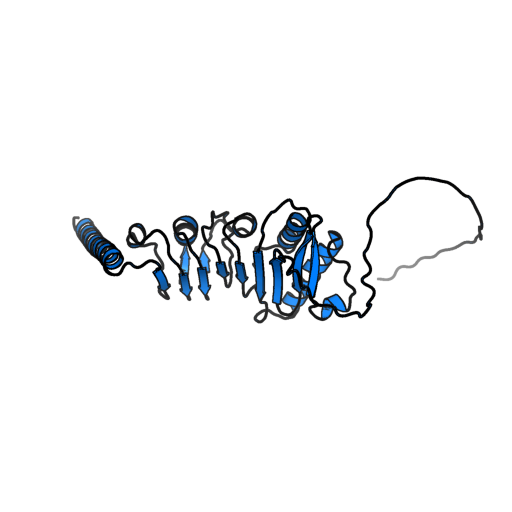 A 1 92 ? 11.162 5.197 13.418 1.00 87.50 92 ALA A O 1
ATOM 782 N N . PRO A 1 93 ? 10.766 5.171 15.630 1.00 86.44 93 PRO A N 1
ATOM 783 C CA . PRO A 1 93 ? 12.113 5.616 16.012 1.00 86.44 93 PRO A CA 1
ATOM 784 C C . PRO A 1 93 ? 13.225 4.666 15.549 1.00 86.44 93 PRO A C 1
ATOM 786 O O . PRO A 1 93 ? 14.347 5.100 15.311 1.00 86.44 93 PRO A O 1
ATOM 789 N N . ASN A 1 94 ? 12.900 3.384 15.374 1.00 87.88 94 ASN A N 1
ATOM 790 C CA . ASN A 1 94 ? 13.828 2.352 14.911 1.00 87.88 94 ASN A CA 1
ATOM 791 C C . ASN A 1 94 ? 13.750 2.123 13.388 1.00 87.88 94 ASN A C 1
ATOM 793 O O . ASN A 1 94 ? 14.230 1.104 12.897 1.00 87.88 94 ASN A O 1
ATOM 797 N N . GLY A 1 95 ? 13.137 3.051 12.647 1.00 85.69 95 GLY A N 1
ATOM 798 C CA . GLY A 1 95 ? 12.907 2.930 11.210 1.00 85.69 95 GLY A CA 1
ATOM 799 C C . GLY A 1 95 ? 11.694 2.061 10.847 1.00 85.69 95 GLY A C 1
ATOM 800 O O . GLY A 1 95 ? 10.905 1.695 11.725 1.00 85.69 95 GLY A O 1
ATOM 801 N N . PRO A 1 96 ? 11.519 1.753 9.547 1.00 86.75 96 PRO A N 1
ATOM 802 C CA . PRO A 1 96 ? 10.422 0.925 9.055 1.00 86.75 96 PRO A CA 1
ATOM 803 C C . PRO A 1 96 ? 10.420 -0.470 9.681 1.00 86.75 96 PRO A C 1
ATOM 805 O O . PRO A 1 96 ? 11.464 -1.111 9.789 1.00 86.75 96 PRO A O 1
ATOM 808 N N . GLN A 1 97 ? 9.239 -0.963 10.046 1.00 87.62 97 GLN A N 1
ATOM 809 C CA . GLN A 1 97 ? 9.051 -2.286 10.628 1.00 87.62 97 GLN A CA 1
ATOM 810 C C . GLN A 1 97 ? 8.291 -3.200 9.675 1.00 87.62 97 GLN A C 1
ATOM 812 O O . GLN A 1 97 ? 7.450 -2.751 8.892 1.00 87.62 97 GLN A O 1
ATOM 817 N N . ASN A 1 98 ? 8.599 -4.495 9.755 1.00 87.19 98 ASN A N 1
ATOM 818 C CA . ASN A 1 98 ? 7.840 -5.498 9.034 1.00 87.19 98 ASN A CA 1
ATOM 819 C C . ASN A 1 98 ? 6.592 -5.863 9.852 1.00 87.19 98 ASN A C 1
ATOM 821 O O . ASN A 1 98 ? 6.717 -6.565 10.855 1.00 87.19 98 ASN A O 1
ATOM 825 N N . LEU A 1 99 ? 5.426 -5.346 9.461 1.00 88.19 99 LEU A N 1
ATOM 826 C CA . LEU A 1 99 ? 4.155 -5.570 10.152 1.00 88.19 99 LEU A CA 1
ATOM 827 C C . LEU A 1 99 ? 3.310 -6.626 9.434 1.00 88.19 99 LEU A C 1
ATOM 829 O O . LEU A 1 99 ? 3.262 -6.680 8.201 1.00 88.19 99 LEU A O 1
ATOM 833 N N . ASN A 1 100 ? 2.587 -7.437 10.204 1.00 89.25 100 ASN A N 1
ATOM 834 C CA . ASN A 1 100 ? 1.635 -8.408 9.666 1.00 89.25 100 ASN A CA 1
ATOM 835 C C . ASN A 1 100 ? 0.275 -7.752 9.378 1.00 89.25 100 ASN A C 1
ATOM 837 O O . ASN A 1 100 ? -0.691 -7.915 10.120 1.00 89.25 100 ASN A O 1
ATOM 841 N N . VAL A 1 101 ? 0.218 -6.977 8.298 1.00 90.75 101 VAL A N 1
ATOM 842 C CA . VAL A 1 101 ? -0.948 -6.153 7.958 1.00 90.75 101 VAL A CA 1
ATOM 843 C C . VAL A 1 101 ? -2.199 -6.996 7.654 1.00 90.75 101 VAL A C 1
ATOM 845 O O . VAL A 1 101 ? -2.301 -7.665 6.629 1.00 90.75 101 VAL A O 1
ATOM 848 N N . ASN A 1 102 ? -3.210 -6.904 8.507 1.00 89.94 102 ASN A N 1
ATOM 849 C CA . ASN A 1 102 ? -4.534 -7.500 8.348 1.00 89.94 102 ASN A CA 1
ATOM 850 C C . ASN A 1 102 ? -5.511 -6.526 7.675 1.00 89.94 102 ASN A C 1
ATOM 852 O O . ASN A 1 102 ? -6.646 -6.357 8.113 1.00 89.94 102 ASN A O 1
ATOM 856 N N . CYS A 1 103 ? -5.070 -5.892 6.587 1.00 91.44 103 CYS A N 1
ATOM 857 C CA . CYS A 1 103 ? -5.853 -4.900 5.861 1.00 91.44 103 CYS A CA 1
ATOM 858 C C . CYS A 1 103 ? -5.885 -5.173 4.356 1.00 91.44 103 CYS A C 1
ATOM 860 O O . CYS A 1 103 ? -4.854 -5.496 3.767 1.00 91.44 103 CYS A O 1
ATOM 862 N N . ARG A 1 104 ? -7.056 -5.002 3.729 1.00 92.12 104 ARG A N 1
ATOM 863 C CA . ARG A 1 104 ? -7.217 -5.156 2.277 1.00 92.12 104 ARG A CA 1
ATOM 864 C C . ARG A 1 104 ? -6.706 -3.953 1.489 1.00 92.12 104 ARG A C 1
ATOM 866 O O . ARG A 1 104 ? -6.020 -4.137 0.485 1.00 92.12 104 ARG A O 1
ATOM 873 N N . LYS A 1 105 ? -7.042 -2.734 1.915 1.00 93.75 105 LYS A N 1
ATOM 874 C CA . LYS A 1 105 ? -6.696 -1.496 1.206 1.00 93.75 105 LYS A CA 1
ATOM 875 C C . LYS A 1 105 ? -5.974 -0.518 2.121 1.00 93.75 105 LYS A C 1
ATOM 877 O O . LYS A 1 105 ? -6.492 -0.157 3.175 1.00 93.75 105 LYS A O 1
ATOM 882 N N . LEU A 1 106 ? -4.810 -0.050 1.692 1.00 93.06 106 LEU A N 1
ATOM 883 C CA . LEU A 1 106 ? -3.996 0.909 2.428 1.00 93.06 106 LEU A CA 1
ATOM 884 C C . LEU A 1 106 ? -3.924 2.229 1.667 1.00 93.06 106 LEU A C 1
ATOM 886 O O . LEU A 1 106 ? -3.543 2.241 0.498 1.00 93.06 106 LEU A O 1
ATOM 890 N N . LYS A 1 107 ? -4.232 3.337 2.343 1.00 92.75 107 LYS A N 1
ATOM 891 C CA . LYS A 1 107 ? -3.986 4.687 1.837 1.00 92.75 107 LYS A CA 1
ATOM 892 C C . LYS A 1 107 ? -3.116 5.466 2.810 1.00 92.75 107 LYS A C 1
ATOM 894 O O . LYS A 1 107 ? -3.461 5.633 3.979 1.00 92.75 107 LYS A O 1
ATOM 899 N N . PHE A 1 108 ? -1.983 5.952 2.325 1.00 88.38 108 PHE A N 1
ATOM 900 C CA . PHE A 1 108 ? -1.029 6.688 3.143 1.00 88.38 108 PHE A CA 1
ATOM 901 C C . PHE A 1 108 ? -0.564 7.944 2.430 1.00 88.38 108 PHE A C 1
ATOM 903 O O . PHE A 1 108 ? -0.202 7.893 1.263 1.00 88.38 108 PHE A O 1
ATOM 910 N N . GLU A 1 109 ? -0.454 9.058 3.143 1.00 80.56 109 GLU A N 1
ATOM 911 C CA . GLU A 1 109 ? 0.302 10.189 2.601 1.00 80.56 109 GLU A CA 1
ATOM 912 C C . GLU A 1 109 ? 1.814 9.951 2.709 1.00 80.56 109 GLU A C 1
ATOM 914 O O . GLU A 1 109 ? 2.542 10.203 1.757 1.00 80.56 109 GLU A O 1
ATOM 919 N N . ASN A 1 110 ? 2.311 9.434 3.840 1.00 72.62 110 ASN A N 1
ATOM 920 C CA . ASN A 1 110 ? 3.738 9.145 4.026 1.00 72.62 110 ASN A CA 1
ATOM 921 C C . ASN A 1 110 ? 3.978 7.895 4.897 1.00 72.62 110 ASN A C 1
ATOM 923 O O . ASN A 1 110 ? 4.146 8.000 6.114 1.00 72.62 110 ASN A O 1
ATOM 927 N N . PRO A 1 111 ? 4.022 6.699 4.298 1.00 74.38 111 PRO A N 1
ATOM 928 C CA . PRO A 1 111 ? 4.267 5.446 5.015 1.00 74.38 111 PRO A CA 1
ATOM 929 C C . PRO A 1 111 ? 5.766 5.237 5.284 1.00 74.38 111 PRO A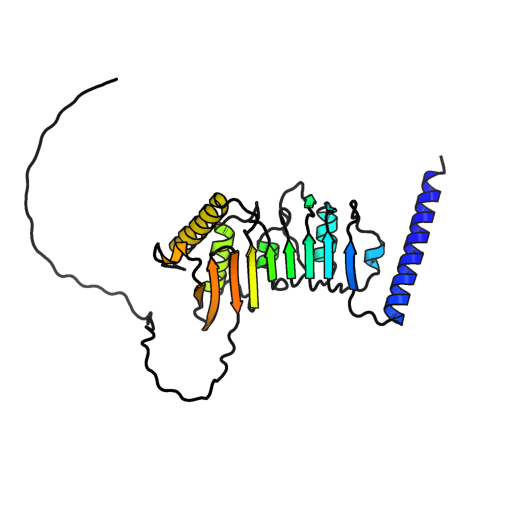 C 1
ATOM 931 O O . PRO A 1 111 ? 6.440 4.415 4.667 1.00 74.38 111 PRO A O 1
ATOM 934 N N . ASN A 1 112 ? 6.305 5.999 6.232 1.00 79.12 112 ASN A N 1
ATOM 935 C CA . ASN A 1 112 ? 7.7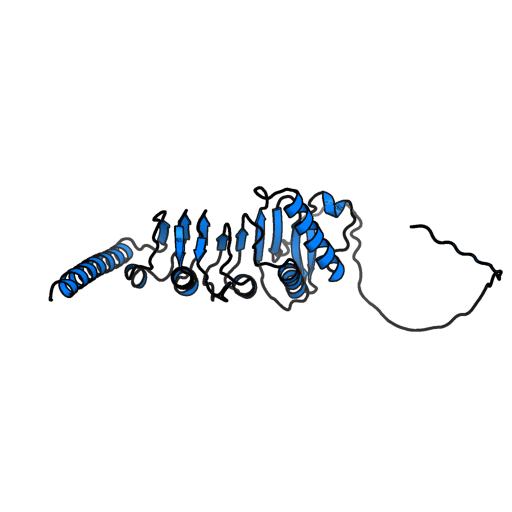00 5.905 6.675 1.00 79.12 112 ASN A CA 1
ATOM 936 C C . ASN A 1 112 ? 7.969 4.752 7.667 1.00 79.12 112 ASN A C 1
ATOM 938 O O . ASN A 1 112 ? 9.113 4.546 8.065 1.00 79.12 112 ASN A O 1
ATOM 942 N N . PHE A 1 113 ? 6.932 4.031 8.088 1.00 87.44 113 PHE A N 1
ATOM 943 C CA . PHE A 1 113 ? 6.975 3.084 9.203 1.00 87.44 113 PHE A CA 1
ATOM 944 C C . PHE A 1 113 ? 6.762 1.623 8.792 1.00 87.44 113 PHE A C 1
ATOM 946 O O . PHE A 1 113 ? 7.021 0.729 9.592 1.00 87.44 113 PHE A O 1
ATOM 953 N N . LEU A 1 114 ? 6.305 1.380 7.564 1.00 86.44 114 LEU A N 1
ATOM 954 C CA . LEU A 1 114 ? 6.052 0.051 7.009 1.00 86.44 114 LEU A CA 1
ATOM 955 C C . LEU A 1 114 ? 7.135 -0.302 6.001 1.00 86.44 114 LEU A C 1
ATOM 957 O O . LEU A 1 114 ? 7.482 0.520 5.148 1.00 86.44 114 LEU A O 1
ATOM 961 N N . THR A 1 115 ? 7.644 -1.531 6.063 1.00 83.31 115 THR A N 1
ATOM 962 C CA . THR A 1 115 ? 8.458 -2.048 4.963 1.00 83.31 115 THR A CA 1
ATOM 963 C C . THR A 1 115 ? 7.571 -2.390 3.775 1.00 83.31 115 THR A C 1
ATOM 965 O O . THR A 1 115 ? 6.388 -2.716 3.903 1.00 83.31 115 THR A O 1
ATOM 968 N N . PHE A 1 116 ? 8.155 -2.347 2.582 1.00 78.06 116 PHE A N 1
ATOM 969 C CA . PHE A 1 116 ? 7.419 -2.700 1.379 1.00 78.06 116 PHE A CA 1
ATOM 970 C C . PHE A 1 116 ? 7.056 -4.186 1.343 1.00 78.06 116 PHE A C 1
ATOM 972 O O . PHE A 1 116 ? 5.990 -4.542 0.853 1.00 78.06 116 PHE A O 1
ATOM 979 N N . ASP A 1 117 ? 7.874 -5.053 1.942 1.00 78.56 117 ASP A N 1
ATOM 980 C CA . ASP A 1 117 ? 7.538 -6.468 2.086 1.00 78.56 117 ASP A CA 1
ATOM 981 C C . ASP A 1 117 ? 6.282 -6.699 2.936 1.00 78.56 117 ASP A C 1
ATOM 983 O O . ASP A 1 117 ? 5.483 -7.559 2.569 1.00 78.56 117 ASP A O 1
ATOM 987 N N . SER A 1 118 ? 6.024 -5.890 3.975 1.00 82.75 118 SER A N 1
ATOM 988 C CA . SER A 1 118 ? 4.761 -5.953 4.738 1.00 82.75 118 SER A CA 1
ATOM 989 C C . SER A 1 118 ? 3.523 -5.713 3.885 1.00 82.75 118 SER A C 1
ATOM 991 O O . SER A 1 118 ? 2.434 -6.170 4.223 1.00 82.75 118 SER A O 1
ATOM 993 N N . ILE A 1 119 ? 3.680 -4.967 2.794 1.00 83.56 119 ILE A N 1
ATOM 994 C CA . ILE A 1 119 ? 2.600 -4.612 1.876 1.00 83.56 119 ILE A CA 1
ATOM 995 C C . ILE A 1 119 ? 2.543 -5.642 0.751 1.00 83.56 119 ILE A C 1
ATOM 997 O O . ILE A 1 119 ? 1.493 -6.199 0.444 1.00 83.56 119 ILE A O 1
ATOM 1001 N N . LEU A 1 120 ? 3.683 -5.920 0.125 1.00 78.38 120 LEU A N 1
ATOM 1002 C CA . LEU A 1 120 ? 3.761 -6.723 -1.082 1.00 78.38 120 LEU A CA 1
ATOM 1003 C C . LEU A 1 120 ? 3.708 -8.220 -0.843 1.00 78.38 120 LEU A C 1
ATOM 1005 O O . LEU A 1 120 ? 3.032 -8.906 -1.601 1.00 78.38 120 LEU A O 1
ATOM 1009 N N . ALA A 1 121 ? 4.449 -8.728 0.143 1.00 76.44 121 ALA A N 1
ATOM 1010 C CA . ALA A 1 121 ? 4.473 -10.157 0.449 1.00 76.44 121 ALA A CA 1
ATOM 1011 C C . ALA A 1 121 ? 3.205 -10.592 1.192 1.00 76.44 121 ALA A C 1
ATOM 1013 O O . ALA A 1 121 ? 2.939 -11.782 1.324 1.00 76.44 121 ALA A O 1
ATOM 1014 N N . ASN A 1 122 ? 2.418 -9.629 1.670 1.00 84.56 122 ASN A N 1
ATOM 1015 C CA . ASN A 1 122 ? 1.196 -9.903 2.387 1.00 84.56 122 ASN A CA 1
ATOM 1016 C C . ASN A 1 122 ? 0.037 -10.189 1.414 1.00 84.56 122 ASN A C 1
ATOM 1018 O O . ASN A 1 122 ? -0.334 -9.300 0.638 1.00 84.56 122 ASN A O 1
ATOM 1022 N N . PRO A 1 123 ? -0.559 -11.396 1.459 1.00 82.62 123 PRO A N 1
ATOM 1023 C CA . PRO A 1 123 ? -1.637 -11.787 0.554 1.00 82.62 123 PRO A CA 1
ATOM 1024 C C . PRO A 1 123 ? -2.952 -11.048 0.827 1.00 82.62 123 PRO A C 1
ATOM 1026 O O . PRO A 1 123 ? -3.820 -11.015 -0.040 1.00 82.62 123 PRO A O 1
ATOM 1029 N N . LYS A 1 124 ? -3.121 -10.452 2.015 1.00 87.81 124 LYS A N 1
ATOM 1030 C CA . LYS A 1 124 ? -4.345 -9.723 2.368 1.00 87.81 124 LYS A CA 1
ATOM 1031 C C . LYS A 1 124 ? -4.414 -8.357 1.699 1.00 87.81 124 LYS A C 1
ATOM 1033 O O . LYS A 1 124 ? -5.505 -7.916 1.356 1.00 87.81 124 LYS A O 1
ATOM 1038 N N . VAL A 1 125 ? -3.269 -7.705 1.498 1.00 89.88 125 VAL A N 1
ATOM 1039 C CA . VAL A 1 125 ? -3.217 -6.354 0.934 1.00 89.88 125 VAL A CA 1
ATOM 1040 C C . VAL A 1 125 ? -3.409 -6.421 -0.577 1.00 89.88 125 VAL A C 1
ATOM 1042 O O . VAL A 1 125 ? -2.525 -6.885 -1.291 1.00 89.88 125 VAL A O 1
ATOM 1045 N N . GLN A 1 126 ? -4.537 -5.921 -1.064 1.00 91.38 126 GLN A N 1
ATOM 1046 C CA . GLN A 1 126 ? -4.905 -5.890 -2.482 1.00 91.38 126 GLN A CA 1
ATOM 1047 C C . GLN A 1 126 ? -4.660 -4.520 -3.116 1.00 91.38 126 GLN A C 1
ATOM 1049 O O . GLN A 1 126 ? -4.399 -4.430 -4.311 1.00 91.38 126 GLN A O 1
ATOM 1054 N N . GLU A 1 127 ? -4.710 -3.446 -2.330 1.00 92.56 127 GLU A N 1
ATOM 1055 C CA . GLU A 1 127 ? -4.564 -2.090 -2.854 1.00 92.56 127 GLU A CA 1
ATOM 1056 C C . GLU A 1 127 ? -3.669 -1.239 -1.961 1.00 92.56 127 GLU A C 1
ATOM 1058 O O . GLU A 1 127 ? -3.809 -1.235 -0.735 1.00 92.56 127 GLU A O 1
ATOM 1063 N N . LEU A 1 128 ? -2.763 -0.504 -2.598 1.00 90.88 128 LEU A N 1
ATOM 1064 C CA . LEU A 1 128 ? -1.920 0.503 -1.974 1.00 90.88 128 LEU A CA 1
ATOM 1065 C C . LEU A 1 128 ? -2.044 1.817 -2.746 1.00 90.88 128 LEU A C 1
ATOM 1067 O O . LEU A 1 128 ? -1.641 1.891 -3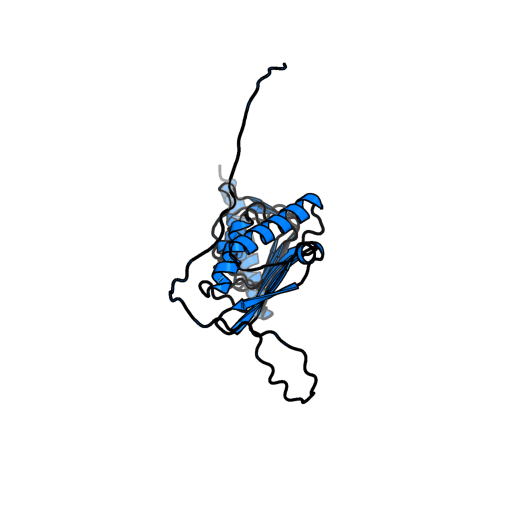.908 1.00 90.88 128 LEU A O 1
ATOM 1071 N N . GLU A 1 129 ? -2.533 2.855 -2.080 1.00 91.19 129 GLU A N 1
ATOM 1072 C CA . GLU A 1 129 ? -2.576 4.219 -2.594 1.00 91.19 129 GLU A CA 1
ATOM 1073 C C . GLU A 1 129 ? -1.663 5.130 -1.766 1.00 91.19 129 GLU A C 1
ATOM 1075 O O . GLU A 1 129 ? -1.683 5.105 -0.532 1.00 91.19 129 GLU A O 1
ATOM 1080 N N . SER A 1 130 ? -0.842 5.931 -2.442 1.00 87.00 130 SER A N 1
ATOM 1081 C CA . SER A 1 130 ? -0.007 6.935 -1.786 1.00 87.00 130 SER A CA 1
ATOM 1082 C C . SER A 1 130 ? 0.128 8.196 -2.621 1.00 87.00 130 SER A C 1
ATOM 1084 O O . SER A 1 130 ? 0.439 8.120 -3.807 1.00 87.00 130 SER A O 1
ATOM 1086 N N . ASP A 1 131 ? -0.025 9.354 -1.982 1.00 79.75 131 ASP A N 1
ATOM 1087 C CA . ASP A 1 131 ? 0.091 10.670 -2.632 1.00 79.75 131 ASP A CA 1
ATOM 1088 C C . ASP A 1 131 ? 1.543 11.189 -2.654 1.00 79.75 131 ASP A C 1
ATOM 1090 O O . ASP A 1 131 ? 1.851 12.282 -3.157 1.00 79.75 131 ASP A O 1
ATOM 1094 N N . HIS A 1 132 ? 2.468 10.418 -2.074 1.00 75.69 132 HIS A N 1
ATOM 1095 C CA . HIS A 1 132 ? 3.896 10.693 -2.089 1.00 75.69 132 HIS A CA 1
ATOM 1096 C C . HIS A 1 132 ? 4.710 9.455 -2.474 1.00 75.69 132 HIS A C 1
ATOM 1098 O O . HIS A 1 132 ? 4.349 8.312 -2.193 1.00 75.69 132 HIS A O 1
ATOM 1104 N N . ILE A 1 133 ? 5.873 9.702 -3.086 1.00 67.62 133 ILE A N 1
ATOM 1105 C CA . ILE A 1 133 ? 6.936 8.698 -3.180 1.00 67.62 133 ILE A CA 1
ATOM 1106 C C . ILE A 1 133 ? 7.321 8.327 -1.747 1.00 67.62 133 ILE A C 1
ATOM 1108 O O . ILE A 1 133 ? 7.717 9.212 -0.983 1.00 67.62 133 ILE A O 1
ATOM 1112 N N . PHE A 1 134 ? 7.219 7.047 -1.392 1.00 70.06 134 PHE A N 1
ATOM 1113 C CA . PHE A 1 134 ? 7.709 6.562 -0.106 1.00 70.06 134 PHE A CA 1
ATOM 1114 C C . PHE A 1 134 ? 9.172 6.983 0.043 1.00 70.06 134 PHE A C 1
ATOM 1116 O O . PHE A 1 134 ? 9.999 6.692 -0.821 1.00 70.06 134 PHE A O 1
ATOM 1123 N N . GLN A 1 135 ? 9.513 7.631 1.151 1.00 64.88 135 GLN A N 1
ATOM 1124 C CA . GLN A 1 135 ? 10.908 7.993 1.413 1.00 64.88 135 GLN A CA 1
ATOM 1125 C C . GLN A 1 135 ? 11.808 6.754 1.538 1.00 64.88 135 GLN A C 1
ATOM 1127 O O . GLN A 1 135 ? 12.995 6.835 1.242 1.00 64.88 135 GLN A O 1
ATOM 1132 N N . ASN A 1 136 ? 11.214 5.619 1.919 1.00 62.56 136 ASN A N 1
ATOM 1133 C CA . ASN A 1 136 ? 11.901 4.355 2.168 1.00 62.56 136 ASN A CA 1
ATOM 1134 C C . ASN A 1 136 ? 11.663 3.296 1.080 1.00 62.56 136 ASN A C 1
ATOM 1136 O O . ASN A 1 136 ? 12.175 2.192 1.218 1.00 62.56 136 ASN A O 1
ATOM 1140 N N . LEU A 1 137 ? 10.873 3.587 0.035 1.00 64.00 137 LEU A N 1
ATOM 1141 C CA . LEU A 1 137 ? 10.770 2.686 -1.115 1.00 64.00 137 LEU A CA 1
ATOM 1142 C C . LEU A 1 137 ? 11.849 3.076 -2.103 1.00 64.00 137 LEU A C 1
ATOM 1144 O O . LEU A 1 137 ? 11.721 4.077 -2.820 1.00 64.00 137 LEU A O 1
ATOM 1148 N N . GLU A 1 138 ? 12.902 2.275 -2.170 1.00 74.06 138 GLU A N 1
ATOM 1149 C CA . GLU A 1 138 ? 13.842 2.443 -3.254 1.00 74.06 138 GLU A CA 1
ATOM 1150 C C . GLU A 1 138 ? 13.177 2.004 -4.560 1.00 74.06 138 GLU A C 1
ATOM 1152 O O . GLU A 1 138 ? 12.411 1.041 -4.631 1.00 74.06 138 GLU A O 1
ATOM 1157 N N . ILE A 1 139 ? 13.498 2.713 -5.640 1.00 80.50 139 ILE A N 1
ATOM 1158 C CA . ILE A 1 139 ? 13.080 2.340 -6.999 1.00 80.50 139 ILE A CA 1
ATOM 1159 C C . ILE A 1 139 ? 13.423 0.868 -7.286 1.00 80.50 139 ILE A C 1
ATOM 1161 O O . ILE A 1 139 ? 12.688 0.180 -7.995 1.00 80.50 139 ILE A O 1
ATOM 1165 N N . GLN A 1 140 ? 14.530 0.387 -6.716 1.00 83.75 140 GLN A N 1
ATOM 1166 C CA . GLN A 1 140 ? 14.983 -0.988 -6.833 1.00 83.75 140 GLN A CA 1
ATOM 1167 C C . GLN A 1 140 ? 13.991 -1.992 -6.235 1.00 83.75 140 GLN A C 1
ATOM 1169 O O . GLN A 1 140 ? 13.640 -2.939 -6.936 1.00 83.75 140 GLN A O 1
ATOM 1174 N N . ASP A 1 141 ? 13.502 -1.782 -5.012 1.00 79.94 141 ASP A N 1
ATOM 1175 C CA . ASP A 1 141 ? 12.550 -2.694 -4.355 1.00 79.94 141 ASP A CA 1
ATOM 1176 C C . ASP A 1 141 ? 11.274 -2.845 -5.180 1.00 79.94 141 ASP A C 1
ATOM 1178 O O . ASP A 1 141 ? 10.758 -3.944 -5.399 1.00 79.94 141 ASP A O 1
ATOM 1182 N N . PHE A 1 142 ? 10.806 -1.720 -5.716 1.00 80.81 142 PHE A N 1
ATOM 1183 C CA . PHE A 1 142 ? 9.647 -1.677 -6.586 1.00 80.81 142 PHE A CA 1
ATOM 1184 C C . PHE A 1 142 ? 9.850 -2.466 -7.890 1.00 80.81 142 PHE A C 1
ATOM 1186 O O . PHE A 1 142 ? 9.008 -3.274 -8.285 1.00 80.81 142 PHE A O 1
ATOM 1193 N N . CYS A 1 143 ? 10.983 -2.270 -8.564 1.00 86.94 143 CYS A N 1
ATOM 1194 C CA . CYS A 1 143 ? 11.272 -2.976 -9.813 1.00 86.94 143 CYS A CA 1
ATOM 1195 C C . CYS A 1 143 ? 11.510 -4.476 -9.585 1.00 86.94 143 CYS A C 1
ATOM 1197 O O . CYS A 1 143 ? 11.106 -5.296 -10.412 1.00 86.94 143 CYS A O 1
ATOM 1199 N N . ILE A 1 144 ? 12.118 -4.843 -8.451 1.00 86.81 144 ILE A N 1
ATOM 1200 C CA . ILE A 1 144 ? 12.272 -6.239 -8.027 1.00 86.81 144 ILE A CA 1
ATOM 1201 C C . ILE A 1 144 ? 10.902 -6.878 -7.818 1.00 86.81 144 ILE A C 1
ATOM 1203 O O . ILE A 1 144 ? 10.692 -7.995 -8.274 1.00 86.81 144 ILE A O 1
ATOM 1207 N N . PHE A 1 145 ? 9.949 -6.181 -7.200 1.00 86.50 145 PHE A N 1
ATOM 1208 C CA . PHE A 1 145 ? 8.589 -6.697 -7.063 1.00 86.50 145 PHE A CA 1
ATOM 1209 C C . PHE A 1 145 ? 7.946 -7.031 -8.408 1.00 86.50 145 PHE A C 1
ATOM 1211 O O . PHE A 1 145 ? 7.465 -8.151 -8.575 1.00 86.50 145 PHE A O 1
ATOM 1218 N N . ILE A 1 146 ? 7.984 -6.103 -9.372 1.00 87.81 146 ILE A N 1
ATOM 1219 C CA . ILE A 1 146 ? 7.455 -6.364 -10.718 1.00 87.81 146 ILE A CA 1
ATOM 1220 C C . ILE A 1 146 ? 8.152 -7.587 -11.320 1.00 87.81 146 ILE A C 1
ATOM 1222 O O . ILE A 1 146 ? 7.484 -8.468 -11.851 1.00 87.81 146 ILE A O 1
ATOM 1226 N N . LYS A 1 147 ? 9.482 -7.681 -11.201 1.00 89.25 147 LYS A N 1
ATOM 1227 C CA . LYS A 1 147 ? 10.245 -8.822 -11.722 1.00 89.25 147 LYS A CA 1
ATOM 1228 C C . LYS A 1 147 ? 9.817 -10.145 -11.085 1.00 89.25 147 LYS A C 1
ATOM 1230 O O . LYS A 1 147 ? 9.532 -11.095 -11.804 1.00 89.25 147 LYS A O 1
ATOM 1235 N N . LEU A 1 148 ? 9.714 -10.191 -9.759 1.00 88.00 148 LEU A N 1
ATOM 1236 C CA . LEU A 1 148 ? 9.273 -11.375 -9.020 1.00 88.00 148 LEU A CA 1
ATOM 1237 C C . LEU A 1 148 ? 7.829 -11.766 -9.354 1.00 88.00 148 LEU A C 1
ATOM 1239 O O . LEU A 1 148 ? 7.507 -12.953 -9.354 1.00 88.00 148 LEU A O 1
ATOM 1243 N N . TRP A 1 149 ? 6.964 -10.789 -9.636 1.00 88.44 149 TRP A N 1
ATOM 1244 C CA . TRP A 1 149 ? 5.611 -11.049 -10.118 1.00 88.44 149 TRP A CA 1
ATOM 1245 C C . TRP A 1 149 ? 5.630 -11.627 -11.538 1.00 88.44 149 TRP A C 1
ATOM 1247 O O . TRP A 1 149 ? 4.963 -12.628 -11.775 1.00 88.44 149 TRP A O 1
ATOM 1257 N N . ILE A 1 150 ? 6.423 -11.069 -12.460 1.00 88.00 150 ILE A N 1
ATOM 1258 C CA . ILE A 1 150 ? 6.577 -11.592 -13.832 1.00 88.00 150 ILE A CA 1
ATOM 1259 C C . ILE A 1 150 ? 7.105 -13.031 -13.823 1.00 88.00 150 ILE A C 1
ATOM 1261 O O . ILE A 1 150 ? 6.641 -13.875 -14.584 1.00 88.00 150 ILE A O 1
ATOM 1265 N N . ASP A 1 151 ? 8.059 -13.315 -12.940 1.00 87.00 151 ASP A N 1
ATOM 1266 C CA . ASP A 1 151 ? 8.696 -14.629 -12.834 1.00 87.00 151 ASP A CA 1
ATOM 1267 C C . ASP A 1 151 ? 7.818 -15.669 -12.117 1.00 87.00 151 ASP A C 1
ATOM 1269 O O . ASP A 1 151 ? 8.237 -16.810 -11.934 1.00 87.00 151 ASP A O 1
ATOM 1273 N N . GLY A 1 152 ? 6.617 -15.286 -11.669 1.00 83.62 152 GLY A N 1
ATOM 1274 C CA . GLY A 1 152 ? 5.705 -16.168 -10.942 1.00 83.62 152 GLY A CA 1
ATOM 1275 C C . GLY A 1 152 ? 6.147 -16.508 -9.517 1.00 83.62 152 GLY A C 1
ATOM 1276 O O . GLY A 1 152 ? 5.502 -17.313 -8.857 1.00 83.62 152 GLY A O 1
ATOM 1277 N N . VAL A 1 153 ? 7.212 -15.878 -9.009 1.00 83.75 153 VAL A N 1
ATOM 1278 C CA . VAL A 1 153 ? 7.722 -16.096 -7.644 1.00 83.75 153 VAL A CA 1
ATOM 1279 C C . VAL A 1 153 ? 6.779 -15.499 -6.600 1.00 83.75 153 VAL A C 1
ATOM 1281 O O . VAL A 1 153 ? 6.634 -16.042 -5.507 1.00 83.75 153 VAL A O 1
ATOM 1284 N N . ARG A 1 154 ? 6.138 -14.370 -6.924 1.00 77.19 154 ARG A N 1
ATOM 1285 C CA . ARG A 1 154 ? 5.087 -13.772 -6.095 1.00 77.19 154 ARG A CA 1
ATOM 1286 C C . ARG A 1 154 ? 3.741 -13.915 -6.791 1.00 77.19 154 ARG A C 1
ATOM 1288 O O . ARG A 1 154 ? 3.480 -13.270 -7.808 1.00 77.19 154 ARG A O 1
ATOM 1295 N N . GLU A 1 155 ? 2.876 -14.742 -6.218 1.00 76.31 155 GLU A N 1
ATOM 1296 C CA . GLU A 1 155 ? 1.468 -14.781 -6.592 1.00 76.31 155 GLU A CA 1
ATOM 1297 C C . GLU A 1 155 ? 0.717 -13.676 -5.863 1.00 76.31 155 GLU A C 1
ATOM 1299 O O . GLU A 1 155 ? 0.678 -13.620 -4.634 1.00 76.31 155 GLU A O 1
ATOM 1304 N N . LYS A 1 156 ? 0.152 -12.762 -6.648 1.00 75.19 156 LYS A N 1
ATOM 1305 C CA . LYS A 1 156 ? -0.726 -11.718 -6.139 1.00 75.19 156 LYS A CA 1
ATOM 1306 C C . LYS A 1 156 ? -1.728 -11.329 -7.224 1.00 75.19 156 LYS A C 1
ATOM 1308 O O . LYS A 1 156 ? -1.471 -10.384 -7.973 1.00 75.19 156 LYS A O 1
ATOM 1313 N N . PRO A 1 157 ? -2.794 -12.124 -7.400 1.00 69.12 157 PRO A N 1
ATOM 1314 C CA . PRO A 1 157 ? -3.860 -11.764 -8.320 1.00 69.12 157 PRO A CA 1
ATOM 1315 C C . PRO A 1 157 ? -4.619 -10.550 -7.772 1.00 69.12 157 PRO A C 1
ATOM 1317 O O . PRO A 1 157 ? -4.800 -10.425 -6.559 1.00 69.12 157 PRO A O 1
ATOM 1320 N N . ASN A 1 158 ? -5.045 -9.655 -8.661 1.00 81.44 158 ASN A N 1
ATOM 1321 C CA . ASN A 1 158 ? -5.872 -8.481 -8.356 1.00 81.44 158 ASN A CA 1
ATOM 1322 C C . ASN A 1 158 ? -5.210 -7.498 -7.377 1.00 81.44 158 ASN A C 1
ATOM 1324 O O . ASN A 1 158 ? -5.815 -7.061 -6.396 1.00 81.44 158 ASN A O 1
ATOM 1328 N N . PHE A 1 159 ? -3.940 -7.170 -7.631 1.00 87.50 159 PHE A N 1
ATOM 1329 C CA . PHE A 1 159 ? -3.172 -6.237 -6.809 1.00 87.50 159 PHE A CA 1
ATOM 1330 C C . PHE A 1 159 ? -2.905 -4.921 -7.535 1.00 87.50 159 PHE A C 1
ATOM 1332 O O . PHE A 1 159 ? -2.322 -4.906 -8.621 1.00 87.50 159 PHE A O 1
ATOM 1339 N N . THR A 1 160 ? -3.267 -3.813 -6.886 1.00 90.50 160 THR A N 1
ATOM 1340 C CA . THR A 1 160 ? -3.083 -2.453 -7.395 1.00 90.50 160 THR A CA 1
ATOM 1341 C C . THR A 1 160 ? -2.132 -1.638 -6.515 1.00 90.50 160 THR A C 1
ATOM 1343 O O . THR A 1 160 ? -2.316 -1.523 -5.304 1.00 90.50 160 THR A O 1
ATOM 1346 N N . ILE A 1 161 ? -1.150 -0.990 -7.144 1.00 89.38 161 ILE A N 1
ATOM 1347 C CA . ILE A 1 161 ? -0.365 0.102 -6.557 1.00 89.38 161 ILE A CA 1
ATOM 1348 C C . ILE A 1 161 ? -0.657 1.375 -7.337 1.00 89.38 161 ILE A C 1
ATOM 1350 O O . ILE A 1 161 ? -0.406 1.429 -8.542 1.00 89.38 161 ILE A O 1
ATOM 1354 N N . ARG A 1 162 ? -1.100 2.422 -6.639 1.00 89.69 162 ARG A N 1
ATOM 1355 C CA . ARG A 1 162 ? -1.245 3.776 -7.173 1.00 89.69 162 ARG A CA 1
ATOM 1356 C C . ARG A 1 162 ? -0.383 4.742 -6.373 1.00 89.69 162 ARG A C 1
ATOM 1358 O O . ARG A 1 162 ? -0.642 4.980 -5.199 1.00 89.69 162 ARG A O 1
ATOM 1365 N N . LEU A 1 163 ? 0.621 5.321 -7.023 1.00 85.88 163 LEU A N 1
ATOM 1366 C CA . LEU A 1 163 ? 1.418 6.402 -6.447 1.00 85.88 163 LEU A CA 1
ATOM 1367 C C . LEU A 1 163 ? 1.099 7.683 -7.200 1.00 85.88 163 LEU A C 1
ATOM 1369 O O . LEU A 1 163 ? 1.543 7.869 -8.336 1.00 85.88 163 LEU A O 1
ATOM 1373 N N . ASP A 1 164 ? 0.295 8.541 -6.589 1.00 82.62 164 ASP A N 1
ATOM 1374 C CA . ASP A 1 164 ? 0.027 9.862 -7.123 1.00 82.62 164 ASP A CA 1
ATOM 1375 C C . ASP A 1 164 ? 1.173 10.798 -6.738 1.00 82.62 164 ASP A C 1
ATOM 1377 O O . ASP A 1 164 ? 1.656 10.815 -5.609 1.00 82.62 164 ASP A O 1
ATOM 1381 N N . PHE A 1 165 ? 1.658 11.568 -7.704 1.00 75.25 165 PHE A N 1
ATOM 1382 C CA . PHE A 1 165 ? 2.726 12.531 -7.486 1.00 75.25 165 PHE A CA 1
ATOM 1383 C C . PHE A 1 165 ? 2.286 13.960 -7.785 1.00 75.25 165 PHE A C 1
ATOM 1385 O O . PHE A 1 165 ? 3.149 14.832 -7.947 1.00 75.25 165 PHE A O 1
ATOM 1392 N N . GLU A 1 166 ? 0.986 14.233 -7.902 1.00 71.31 166 GLU A N 1
ATOM 1393 C CA . GLU A 1 166 ? 0.452 15.547 -8.271 1.00 71.31 166 GLU A CA 1
ATOM 1394 C C . GLU A 1 166 ? 1.062 16.675 -7.422 1.00 71.31 166 GLU A C 1
ATOM 1396 O O . GLU A 1 166 ? 1.547 17.676 -7.963 1.00 71.31 166 GLU A O 1
ATOM 1401 N N . ASN A 1 167 ? 1.216 16.427 -6.120 1.00 70.25 167 ASN A N 1
ATOM 1402 C CA . ASN A 1 167 ? 1.753 17.379 -5.146 1.00 70.25 167 ASN A CA 1
ATOM 1403 C C . ASN A 1 167 ? 3.296 17.453 -5.085 1.00 70.25 167 ASN A C 1
ATOM 1405 O O . ASN A 1 167 ? 3.853 18.232 -4.309 1.00 70.25 167 ASN A O 1
ATOM 1409 N N . GLN A 1 168 ? 4.027 16.668 -5.885 1.00 73.19 168 GLN A N 1
ATOM 1410 C CA . GLN A 1 168 ? 5.495 16.656 -5.881 1.00 73.19 168 GLN A CA 1
ATOM 1411 C C . GLN A 1 168 ? 6.123 17.620 -6.898 1.00 73.19 168 GLN A C 1
ATOM 1413 O O . GLN A 1 168 ? 5.585 17.893 -7.971 1.00 73.19 168 GLN A O 1
ATOM 1418 N N . ARG A 1 169 ? 7.347 18.092 -6.605 1.00 78.06 169 ARG A N 1
ATOM 1419 C CA . ARG A 1 169 ? 8.135 18.894 -7.558 1.00 78.06 169 ARG A CA 1
ATOM 1420 C C . ARG A 1 169 ? 8.345 18.111 -8.852 1.00 78.06 169 ARG A C 1
ATOM 1422 O O . ARG A 1 169 ? 8.791 16.965 -8.826 1.00 78.06 169 ARG A O 1
ATOM 1429 N N . GLU A 1 170 ? 8.138 18.765 -9.992 1.00 81.00 170 GLU A N 1
ATOM 1430 C CA . GLU A 1 170 ? 8.250 18.140 -11.316 1.00 81.00 170 GLU A CA 1
ATOM 1431 C C . GLU A 1 170 ? 9.597 17.428 -11.539 1.00 81.00 170 GLU A C 1
ATOM 1433 O O . GLU A 1 170 ? 9.644 16.337 -12.106 1.00 81.00 170 GLU A O 1
ATOM 1438 N N . LYS A 1 171 ? 10.695 17.998 -11.021 1.00 80.56 171 LYS A N 1
ATOM 1439 C CA . LYS A 1 171 ? 12.032 17.385 -11.062 1.00 80.56 171 LYS A CA 1
ATOM 1440 C C . LYS A 1 171 ? 12.079 16.016 -10.367 1.00 80.56 171 LYS A C 1
ATOM 1442 O O . LYS A 1 171 ? 12.710 15.102 -10.892 1.00 80.56 171 LYS A O 1
ATOM 1447 N N . ASN A 1 172 ? 11.413 15.866 -9.219 1.00 77.75 172 ASN A N 1
ATOM 1448 C CA . ASN A 1 172 ? 11.387 14.610 -8.464 1.00 77.75 172 ASN A CA 1
ATOM 1449 C C . ASN A 1 172 ? 10.584 13.548 -9.216 1.00 77.75 172 ASN A C 1
ATOM 1451 O O . ASN A 1 172 ? 11.071 12.433 -9.381 1.00 77.75 172 ASN A O 1
ATOM 1455 N N . ARG A 1 173 ? 9.427 13.930 -9.777 1.00 78.38 173 ARG A N 1
ATOM 1456 C CA . ARG A 1 173 ? 8.619 13.053 -10.640 1.00 78.38 173 ARG A CA 1
ATOM 1457 C C . ARG A 1 173 ? 9.412 12.526 -11.831 1.00 78.38 173 ARG A C 1
ATOM 1459 O O . ARG A 1 173 ? 9.450 11.322 -12.065 1.00 78.38 173 ARG A O 1
ATOM 1466 N N . LYS A 1 174 ? 10.089 13.421 -12.563 1.00 80.25 174 LYS A N 1
ATOM 1467 C CA . LYS A 1 174 ? 10.924 13.049 -13.718 1.00 80.25 174 LYS A CA 1
ATOM 1468 C C . LYS A 1 174 ? 12.069 12.120 -13.313 1.00 80.25 174 LYS A C 1
ATOM 1470 O O . LYS A 1 174 ? 12.335 11.154 -14.022 1.00 80.25 174 LYS A O 1
ATOM 1475 N N . LYS A 1 175 ? 12.720 12.385 -12.173 1.00 82.00 175 LYS A N 1
ATOM 1476 C CA . LYS A 1 175 ? 13.794 11.534 -11.641 1.00 82.00 175 LYS A CA 1
ATOM 1477 C C . LYS A 1 175 ? 13.281 10.138 -11.279 1.00 82.00 175 LYS A C 1
ATOM 1479 O O . LYS A 1 175 ? 13.913 9.164 -11.669 1.00 82.00 175 LYS A O 1
ATOM 1484 N N . PHE A 1 176 ? 12.147 10.046 -10.582 1.00 81.44 176 PHE A N 1
ATOM 1485 C CA . PHE A 1 176 ? 11.532 8.770 -10.212 1.00 81.44 176 PHE A CA 1
ATOM 1486 C C . PHE A 1 176 ? 11.126 7.968 -11.449 1.00 81.44 176 PHE A C 1
ATOM 1488 O O . PHE A 1 176 ? 11.562 6.832 -11.603 1.00 81.44 176 PHE A O 1
ATOM 1495 N N . ARG A 1 177 ? 10.394 8.594 -12.386 1.00 80.31 177 ARG A N 1
ATOM 1496 C CA . ARG A 1 177 ? 10.019 7.976 -13.667 1.00 80.31 177 ARG A CA 1
ATOM 1497 C C . ARG A 1 177 ? 11.237 7.417 -14.393 1.00 80.31 177 ARG A C 1
ATOM 1499 O O . ARG A 1 177 ? 11.224 6.260 -14.793 1.00 80.31 177 ARG A O 1
ATOM 1506 N N . LYS A 1 178 ? 12.277 8.240 -14.564 1.00 82.56 178 LYS A N 1
ATOM 1507 C CA . LYS A 1 178 ? 13.502 7.819 -15.244 1.00 82.56 178 LYS A CA 1
ATOM 1508 C C . LYS A 1 178 ? 14.139 6.623 -14.534 1.00 82.56 178 LYS A C 1
ATOM 1510 O O . LYS A 1 178 ? 14.444 5.643 -15.192 1.00 82.56 178 LYS A O 1
ATOM 1515 N N . GLY A 1 179 ? 14.279 6.681 -13.209 1.00 86.38 179 GLY A N 1
ATOM 1516 C CA . GLY A 1 179 ? 14.890 5.595 -12.446 1.00 86.38 179 GLY A CA 1
ATOM 1517 C C . GLY A 1 179 ? 14.115 4.278 -12.543 1.00 86.38 179 GLY A C 1
ATOM 1518 O O . GLY A 1 179 ? 14.735 3.239 -12.739 1.00 86.38 179 GLY A O 1
ATOM 1519 N N . VAL A 1 180 ? 12.779 4.311 -12.453 1.00 85.31 180 VAL A N 1
ATOM 1520 C CA . VAL A 1 180 ? 11.945 3.107 -12.628 1.00 85.31 180 VAL A CA 1
ATOM 1521 C C . VAL A 1 180 ? 12.138 2.526 -14.026 1.00 85.31 180 VAL A C 1
ATOM 1523 O O . VAL A 1 180 ? 12.353 1.329 -14.168 1.00 85.31 180 VAL A O 1
ATOM 1526 N N . MET A 1 181 ? 12.122 3.366 -15.061 1.00 83.00 181 MET A N 1
ATOM 1527 C CA . MET A 1 181 ? 12.266 2.904 -16.444 1.00 83.00 181 MET A CA 1
ATOM 1528 C C . MET A 1 181 ? 13.650 2.342 -16.750 1.00 83.00 181 MET A C 1
ATOM 1530 O O . MET A 1 181 ? 13.738 1.263 -17.332 1.00 83.00 181 MET A O 1
ATOM 1534 N N . ASP A 1 182 ? 14.713 3.039 -16.340 1.00 86.44 182 ASP A N 1
ATOM 1535 C CA . ASP A 1 182 ? 16.091 2.566 -16.499 1.00 86.44 182 ASP A CA 1
ATOM 1536 C C . ASP A 1 182 ? 16.226 1.181 -15.840 1.00 86.44 182 ASP A C 1
ATOM 1538 O O . ASP A 1 182 ? 16.719 0.237 -16.460 1.00 86.44 182 ASP A O 1
ATOM 1542 N N . LYS A 1 183 ? 15.665 1.015 -14.632 1.00 89.81 183 LYS A N 1
ATOM 1543 C CA . LYS A 1 183 ? 15.741 -0.248 -13.897 1.00 89.81 183 LYS A CA 1
ATOM 1544 C C . LYS A 1 183 ? 14.898 -1.370 -14.503 1.00 89.81 183 LYS A C 1
ATOM 1546 O O . LYS A 1 183 ? 15.365 -2.503 -14.584 1.00 89.81 183 LYS A O 1
ATOM 1551 N N . LEU A 1 184 ? 13.679 -1.087 -14.960 1.00 87.44 184 LEU A N 1
ATOM 1552 C CA . LEU A 1 184 ? 12.859 -2.070 -15.678 1.00 87.44 184 LEU A CA 1
ATOM 1553 C C . LEU A 1 184 ? 13.500 -2.482 -17.014 1.00 87.44 184 LEU A C 1
ATOM 1555 O O . LEU A 1 184 ? 13.367 -3.638 -17.418 1.00 87.44 184 LEU A O 1
ATOM 1559 N N . GLY A 1 185 ? 14.218 -1.566 -17.673 1.00 85.00 185 GLY A N 1
ATOM 1560 C CA . GLY A 1 185 ? 15.011 -1.845 -18.870 1.00 85.00 185 GLY A CA 1
ATOM 1561 C C . GLY A 1 185 ? 16.204 -2.758 -18.586 1.00 85.00 185 GLY A C 1
ATOM 1562 O O . GLY A 1 185 ? 16.392 -3.746 -19.294 1.00 85.00 185 GLY A O 1
ATOM 1563 N N . GLU A 1 186 ? 16.956 -2.492 -17.512 1.00 89.06 186 GLU A N 1
ATOM 1564 C CA . GLU A 1 186 ? 18.028 -3.377 -17.021 1.00 89.06 186 GLU A CA 1
ATOM 1565 C C . GLU A 1 186 ? 17.515 -4.791 -16.710 1.00 89.06 186 GLU A C 1
ATOM 1567 O O . GLU A 1 186 ? 18.195 -5.776 -16.988 1.00 89.06 186 GLU A O 1
ATOM 1572 N N . LEU A 1 187 ? 16.301 -4.897 -16.159 1.00 86.75 187 LEU A N 1
ATOM 1573 C CA . LEU A 1 187 ? 15.647 -6.172 -15.845 1.00 86.75 187 LEU A CA 1
ATOM 1574 C C . LEU A 1 187 ? 15.027 -6.863 -17.072 1.00 86.75 187 LEU A C 1
ATOM 1576 O O . LEU A 1 187 ? 14.474 -7.956 -16.939 1.00 86.75 187 LEU A O 1
ATOM 1580 N N . GLY A 1 188 ? 15.098 -6.245 -18.256 1.00 84.00 188 GLY A N 1
ATOM 1581 C CA . GLY A 1 188 ? 14.556 -6.787 -19.502 1.00 84.00 188 GLY A CA 1
ATOM 1582 C C . GLY A 1 188 ? 13.026 -6.808 -19.574 1.00 84.00 188 GLY A C 1
ATOM 1583 O O . GLY A 1 188 ? 12.480 -7.522 -20.409 1.00 84.00 188 GLY A O 1
ATOM 1584 N N . ILE A 1 189 ? 12.340 -6.048 -18.715 1.00 81.88 189 ILE A N 1
ATOM 1585 C CA . ILE A 1 189 ? 10.873 -6.045 -18.602 1.00 81.88 189 ILE A CA 1
ATOM 1586 C C . ILE A 1 189 ? 10.249 -5.119 -19.647 1.00 81.88 189 ILE A C 1
ATOM 1588 O O . ILE A 1 189 ? 9.291 -5.493 -20.316 1.00 81.88 189 ILE A O 1
ATOM 1592 N N . VAL A 1 190 ? 10.795 -3.908 -19.802 1.00 75.12 190 VAL A N 1
ATOM 1593 C CA . VAL A 1 190 ? 10.285 -2.916 -20.757 1.00 75.12 190 VAL A CA 1
ATOM 1594 C C . VAL A 1 190 ? 11.416 -2.439 -21.663 1.00 75.12 190 VAL A C 1
ATOM 1596 O O . VAL A 1 190 ? 12.431 -1.938 -21.189 1.00 75.12 190 VAL A O 1
ATOM 1599 N N . LYS A 1 191 ? 11.223 -2.535 -22.982 1.00 63.91 191 LYS A N 1
ATOM 1600 C CA . LYS A 1 191 ? 12.076 -1.890 -23.995 1.00 63.91 191 LYS A CA 1
ATOM 1601 C C . LYS A 1 191 ? 11.314 -0.723 -24.630 1.00 63.91 191 LYS A C 1
ATOM 1603 O O . LYS A 1 191 ? 10.849 -0.826 -25.757 1.00 63.91 191 LYS A O 1
ATOM 1608 N N . ALA A 1 192 ? 11.124 0.361 -23.880 1.00 58.78 192 ALA A N 1
ATOM 1609 C CA . ALA A 1 192 ? 10.388 1.536 -24.356 1.00 58.78 192 ALA A CA 1
ATOM 1610 C C . ALA A 1 192 ? 11.295 2.512 -25.119 1.00 58.78 192 ALA A C 1
ATOM 1612 O O . ALA A 1 192 ? 12.456 2.715 -24.754 1.00 58.78 192 ALA A O 1
ATOM 1613 N N . THR A 1 193 ? 10.756 3.177 -26.141 1.00 60.50 193 THR A N 1
ATOM 1614 C CA . THR A 1 193 ? 11.445 4.286 -26.820 1.00 60.50 193 THR A CA 1
ATOM 1615 C C . THR A 1 193 ? 11.441 5.558 -25.957 1.00 60.50 193 THR A C 1
ATOM 1617 O O . THR A 1 193 ? 10.580 5.746 -25.095 1.00 60.50 193 THR A O 1
ATOM 1620 N N . LYS A 1 194 ? 12.385 6.487 -26.194 1.00 58.12 194 LYS A N 1
ATOM 1621 C CA . LYS A 1 194 ? 12.468 7.789 -25.484 1.00 58.12 194 LYS A CA 1
ATOM 1622 C C . LYS A 1 194 ? 11.173 8.612 -25.532 1.00 58.12 194 LYS A C 1
ATOM 1624 O O . LYS A 1 194 ? 10.930 9.400 -24.622 1.00 58.12 194 LYS A O 1
ATOM 1629 N N . GLU A 1 195 ? 10.343 8.425 -26.552 1.00 58.22 195 GLU A N 1
ATOM 1630 C CA . GLU A 1 195 ? 9.057 9.116 -26.700 1.00 58.22 195 GLU A CA 1
ATOM 1631 C C . GLU A 1 195 ? 7.973 8.496 -25.811 1.00 58.22 195 GLU A C 1
ATOM 1633 O O . GLU A 1 195 ? 7.323 9.224 -25.056 1.00 58.22 195 GLU A O 1
ATOM 1638 N N . GLN A 1 196 ? 7.872 7.161 -25.776 1.00 60.34 196 GLN A N 1
ATOM 1639 C CA . GLN A 1 196 ? 6.977 6.430 -24.863 1.00 60.34 196 GLN A CA 1
ATOM 1640 C C . GLN A 1 196 ? 7.288 6.717 -23.384 1.00 60.34 196 GLN A C 1
ATOM 1642 O O . GLN A 1 196 ? 6.387 6.710 -22.541 1.00 60.34 196 GLN A O 1
ATOM 1647 N N . LEU A 1 197 ? 8.554 7.034 -23.083 1.00 55.06 197 LEU A N 1
ATOM 1648 C CA . LEU A 1 197 ? 9.047 7.443 -21.763 1.00 55.06 197 LEU A CA 1
ATOM 1649 C C . LEU A 1 197 ? 8.533 8.828 -21.308 1.00 55.06 197 LEU A C 1
ATOM 1651 O O . LEU A 1 197 ? 8.564 9.151 -20.115 1.00 55.06 197 LEU A O 1
ATOM 1655 N N . SER A 1 198 ? 8.060 9.676 -22.223 1.00 56.44 198 SER A N 1
ATOM 1656 C CA . SER A 1 198 ? 7.694 11.068 -21.918 1.00 56.44 198 SER A CA 1
ATOM 1657 C C . SER A 1 198 ? 6.188 11.278 -21.703 1.00 56.44 198 SER A C 1
ATOM 1659 O O . SER A 1 198 ? 5.804 12.101 -20.866 1.00 56.44 198 SER A O 1
ATOM 1661 N N . SER A 1 199 ? 5.343 10.476 -22.355 1.00 62.78 199 SER A N 1
ATOM 1662 C CA . SER A 1 199 ? 3.885 10.660 -22.442 1.00 62.78 199 SER A CA 1
ATOM 1663 C C . SER A 1 199 ? 3.065 10.012 -21.317 1.00 62.78 199 SER A C 1
ATOM 1665 O O . SER A 1 199 ? 1.906 10.371 -21.135 1.00 62.78 199 SER A O 1
ATOM 1667 N N . GLY A 1 200 ? 3.642 9.104 -20.524 1.00 63.34 200 GLY A N 1
ATOM 1668 C CA . GLY A 1 200 ? 2.876 8.349 -19.523 1.00 63.34 200 GLY A CA 1
ATOM 1669 C C . GLY A 1 200 ? 2.068 7.197 -20.114 1.00 63.34 200 GLY A C 1
ATOM 1670 O O . GLY A 1 200 ? 0.963 6.924 -19.650 1.00 63.34 200 GLY A O 1
ATOM 1671 N N . THR A 1 201 ? 2.628 6.558 -21.142 1.00 70.44 201 THR A N 1
ATOM 1672 C CA . THR A 1 201 ? 2.041 5.418 -21.851 1.00 70.44 201 THR A CA 1
ATOM 1673 C C . THR A 1 201 ? 1.734 4.264 -20.896 1.00 70.44 201 THR A C 1
ATOM 1675 O O . THR A 1 201 ? 2.491 3.996 -19.961 1.00 70.44 201 THR A O 1
ATOM 1678 N N . LEU A 1 202 ? 0.612 3.594 -21.149 1.00 77.88 202 LEU A N 1
ATOM 1679 C CA . LEU A 1 202 ? 0.257 2.323 -20.537 1.00 77.88 202 LEU A CA 1
ATOM 1680 C C . LEU A 1 202 ? 1.097 1.206 -21.175 1.00 77.88 202 LEU A C 1
ATOM 1682 O O . LEU A 1 202 ? 1.091 1.036 -22.391 1.00 77.88 202 LEU A O 1
ATOM 1686 N N . PHE A 1 203 ? 1.808 0.446 -20.357 1.00 81.75 203 PHE A N 1
ATOM 1687 C CA . PHE A 1 203 ? 2.553 -0.745 -20.734 1.00 81.75 203 PHE A CA 1
ATOM 1688 C C . PHE A 1 203 ? 1.779 -1.968 -20.254 1.00 81.75 203 PHE A C 1
ATOM 1690 O O . PHE A 1 203 ? 1.487 -2.084 -19.064 1.00 81.75 203 PHE A O 1
ATOM 1697 N N . ARG A 1 204 ? 1.469 -2.891 -21.164 1.00 84.62 204 ARG A N 1
ATOM 1698 C CA . ARG A 1 204 ? 0.983 -4.220 -20.787 1.00 84.62 204 ARG A CA 1
ATOM 1699 C C . ARG A 1 204 ? 2.172 -5.157 -20.629 1.00 84.62 204 ARG A C 1
ATOM 1701 O O . ARG A 1 204 ? 3.032 -5.225 -21.506 1.00 84.62 204 ARG A O 1
ATOM 1708 N N . ILE A 1 205 ? 2.225 -5.842 -19.497 1.00 86.75 205 ILE A N 1
ATOM 1709 C CA . ILE A 1 205 ? 3.243 -6.834 -19.162 1.00 86.75 205 ILE A CA 1
ATOM 1710 C C . ILE A 1 205 ? 2.539 -8.183 -19.068 1.00 86.75 205 ILE A C 1
ATOM 1712 O O . ILE A 1 205 ? 1.494 -8.279 -18.432 1.00 86.75 205 ILE A O 1
ATOM 1716 N N . TYR A 1 206 ? 3.124 -9.213 -19.672 1.00 84.44 206 TYR A N 1
ATOM 1717 C CA . TYR A 1 206 ? 2.560 -10.560 -19.695 1.00 84.44 206 TYR A CA 1
ATOM 1718 C C . TYR A 1 206 ? 3.467 -11.534 -18.952 1.00 84.44 206 TYR A C 1
ATOM 1720 O O . TYR A 1 206 ? 4.695 -11.486 -19.083 1.00 84.44 206 TYR A O 1
ATOM 1728 N N . ARG A 1 207 ? 2.850 -12.423 -18.178 1.00 86.50 207 ARG A N 1
ATOM 1729 C CA . ARG A 1 207 ? 3.489 -13.585 -17.564 1.00 86.50 207 ARG A CA 1
ATOM 1730 C C . ARG A 1 207 ? 3.364 -14.804 -18.472 1.00 86.50 207 ARG A C 1
ATOM 1732 O O . ARG A 1 207 ? 2.523 -14.866 -19.364 1.00 86.50 207 ARG A O 1
ATOM 1739 N N . THR A 1 208 ? 4.203 -15.803 -18.221 1.00 84.06 208 THR A N 1
ATOM 1740 C CA . THR A 1 208 ? 4.199 -17.073 -18.964 1.00 84.06 208 THR A CA 1
ATOM 1741 C C . THR A 1 208 ? 2.963 -17.934 -18.705 1.00 84.06 208 THR A C 1
ATOM 1743 O O . THR A 1 208 ? 2.682 -18.826 -19.499 1.00 84.06 208 THR A O 1
ATOM 1746 N N . ASP A 1 209 ? 2.236 -17.678 -17.616 1.00 84.62 209 ASP A N 1
ATOM 1747 C CA . ASP A 1 209 ? 1.009 -18.373 -17.214 1.00 84.62 209 ASP A CA 1
ATOM 1748 C C . ASP A 1 209 ? -0.275 -17.711 -17.748 1.00 84.62 209 ASP A C 1
ATOM 1750 O O . ASP A 1 209 ? -1.365 -18.074 -17.324 1.00 84.62 209 ASP A O 1
ATOM 1754 N N . GLY A 1 210 ? -0.155 -16.745 -18.666 1.00 83.62 210 GLY A N 1
ATOM 1755 C CA . GLY A 1 210 ? -1.291 -16.049 -19.280 1.00 83.62 210 GLY A CA 1
ATOM 1756 C C . GLY A 1 210 ? -1.769 -14.812 -18.516 1.00 83.62 210 GLY A C 1
ATOM 1757 O O . GLY A 1 210 ? -2.545 -14.034 -19.059 1.00 83.62 210 GLY A O 1
ATOM 1758 N N . LYS A 1 211 ? -1.271 -14.559 -17.298 1.00 86.25 211 LYS A N 1
ATOM 1759 C CA . LYS A 1 211 ? -1.665 -13.373 -16.520 1.00 86.25 211 LYS A CA 1
ATOM 1760 C C . LYS A 1 211 ? -1.067 -12.095 -17.104 1.00 86.25 211 LYS A C 1
ATOM 1762 O O . LYS A 1 211 ? 0.092 -12.074 -17.536 1.00 86.25 211 LYS A O 1
ATOM 1767 N N . SER A 1 212 ? -1.826 -11.004 -17.048 1.00 87.75 212 SER A N 1
ATOM 1768 C CA . SER A 1 212 ? -1.405 -9.694 -17.537 1.00 87.75 212 SER A CA 1
ATOM 1769 C C . SER A 1 212 ? -1.401 -8.649 -16.414 1.00 87.75 212 SER A C 1
ATOM 1771 O O . SER A 1 212 ? -2.089 -8.756 -15.398 1.00 87.75 212 SER A O 1
ATOM 1773 N N . ALA A 1 213 ? -0.543 -7.643 -16.555 1.00 88.06 213 ALA A N 1
ATOM 1774 C CA . ALA A 1 213 ? -0.545 -6.474 -15.691 1.00 88.06 213 ALA A CA 1
ATOM 1775 C C . ALA A 1 213 ? -0.437 -5.196 -16.514 1.00 88.06 213 ALA A C 1
ATOM 1777 O O . ALA A 1 213 ? 0.299 -5.110 -17.500 1.00 88.06 213 ALA A O 1
ATOM 1778 N N . SER A 1 214 ? -1.157 -4.182 -16.055 1.00 88.31 214 SER A N 1
ATOM 1779 C CA . SER A 1 214 ? -1.141 -2.832 -16.595 1.00 88.31 214 SER A C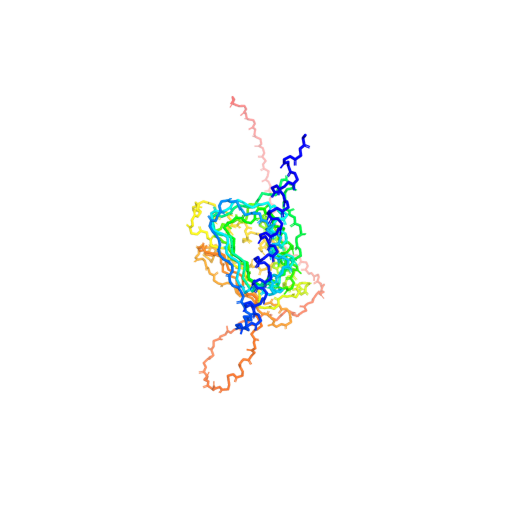A 1
ATOM 1780 C C . SER A 1 214 ? -0.200 -1.957 -15.779 1.00 88.31 214 SER A C 1
ATOM 1782 O O . SER A 1 214 ? -0.379 -1.798 -14.574 1.00 88.31 214 SER A O 1
ATOM 1784 N N . LEU A 1 215 ? 0.795 -1.372 -16.439 1.00 88.06 215 LEU A N 1
ATOM 1785 C CA . LEU A 1 215 ? 1.782 -0.476 -15.850 1.00 88.06 215 LEU A CA 1
ATOM 1786 C C . LEU A 1 215 ? 1.699 0.897 -16.519 1.00 88.06 215 LEU A C 1
ATOM 1788 O O . LEU A 1 215 ? 1.979 1.026 -17.702 1.00 88.06 215 LEU A O 1
ATOM 1792 N N . GLN A 1 216 ? 1.387 1.948 -15.773 1.00 86.44 216 GLN A N 1
ATOM 1793 C CA . GLN A 1 216 ? 1.378 3.318 -16.278 1.00 86.44 216 GLN A CA 1
ATOM 1794 C C . GLN A 1 216 ? 2.345 4.185 -15.482 1.00 86.44 216 GLN A C 1
ATOM 1796 O O . GLN A 1 216 ? 2.327 4.199 -14.253 1.00 86.44 216 GLN A O 1
ATOM 1801 N N . ILE A 1 217 ? 3.193 4.934 -16.191 1.00 78.81 217 ILE A N 1
ATOM 1802 C CA . ILE A 1 217 ? 4.227 5.770 -15.569 1.00 78.81 217 ILE A CA 1
ATOM 1803 C C . ILE A 1 217 ? 4.088 7.204 -16.084 1.00 78.81 217 ILE A C 1
ATOM 1805 O O . ILE A 1 217 ? 4.874 7.697 -16.894 1.00 78.81 217 ILE A O 1
ATOM 1809 N N . GLY A 1 218 ? 3.035 7.874 -15.618 1.00 75.50 218 GLY A N 1
ATOM 1810 C CA . GLY A 1 218 ? 2.591 9.195 -16.051 1.00 75.50 218 GLY A CA 1
ATOM 1811 C C . GLY A 1 218 ? 2.707 10.250 -14.951 1.00 75.50 218 GLY A C 1
ATOM 1812 O O . GLY A 1 218 ? 3.763 10.414 -14.331 1.00 75.50 218 GLY A O 1
ATOM 1813 N N . ARG A 1 219 ? 1.635 11.030 -14.767 1.00 71.88 219 ARG A N 1
ATOM 1814 C CA . ARG A 1 219 ? 1.489 11.928 -13.604 1.00 71.88 219 ARG A CA 1
ATOM 1815 C C . ARG A 1 219 ? 1.413 11.137 -12.300 1.00 71.88 219 ARG A C 1
ATOM 1817 O O . ARG A 1 219 ? 1.976 11.567 -11.302 1.00 71.88 219 ARG A O 1
ATOM 1824 N N . TYR A 1 220 ? 0.790 9.973 -12.384 1.00 75.00 220 TYR A N 1
ATOM 1825 C CA . TYR A 1 220 ? 0.758 8.936 -11.376 1.00 75.00 220 TYR A CA 1
ATOM 1826 C C . TYR A 1 220 ? 1.525 7.718 -11.884 1.00 75.00 220 TYR A C 1
ATOM 1828 O O . TYR A 1 220 ? 1.690 7.501 -13.092 1.00 75.00 220 TYR A O 1
ATOM 1836 N N . PHE A 1 221 ? 2.006 6.937 -10.935 1.00 78.12 221 PHE A N 1
ATOM 1837 C CA . PHE A 1 221 ? 2.428 5.575 -11.157 1.00 78.12 221 PHE A CA 1
ATOM 1838 C C . PHE A 1 221 ? 1.250 4.649 -10.860 1.00 78.12 221 PHE A C 1
ATOM 1840 O O . PHE A 1 221 ? 0.605 4.788 -9.821 1.00 78.12 221 PHE A O 1
ATOM 1847 N N . TYR A 1 222 ? 0.986 3.703 -11.748 1.00 84.56 222 TYR A N 1
ATOM 1848 C CA . TYR A 1 222 ? -0.062 2.712 -11.566 1.00 84.56 222 TYR A CA 1
ATOM 1849 C C . TYR A 1 222 ? 0.445 1.348 -12.011 1.00 84.56 222 TYR A C 1
ATOM 1851 O O . TYR A 1 222 ? 0.938 1.209 -13.126 1.00 84.56 222 TYR A O 1
ATOM 1859 N N . PHE A 1 223 ? 0.337 0.358 -11.137 1.00 87.06 223 PHE A N 1
ATOM 1860 C CA . PHE A 1 223 ? 0.545 -1.045 -11.467 1.00 87.06 223 PHE A CA 1
ATOM 1861 C C . PHE A 1 223 ? -0.697 -1.804 -11.036 1.00 87.06 223 PHE A C 1
ATOM 1863 O O . PHE A 1 223 ? -1.059 -1.732 -9.864 1.00 87.06 223 PHE A O 1
ATOM 1870 N N . ASN A 1 224 ? -1.328 -2.513 -11.961 1.00 88.38 224 ASN A N 1
ATOM 1871 C CA . ASN A 1 224 ? -2.482 -3.343 -11.673 1.00 88.38 224 ASN A CA 1
ATOM 1872 C C . ASN A 1 224 ? -2.321 -4.713 -12.317 1.00 88.38 224 ASN A C 1
ATOM 1874 O O . ASN A 1 224 ? -2.322 -4.825 -13.544 1.00 88.38 224 ASN A O 1
ATOM 1878 N N . ALA A 1 225 ? -2.152 -5.726 -11.478 1.00 86.88 225 ALA A N 1
ATOM 1879 C CA . ALA A 1 225 ? -2.150 -7.120 -11.881 1.00 86.88 225 ALA A CA 1
ATOM 1880 C C . ALA A 1 225 ? -3.571 -7.658 -11.741 1.00 86.88 225 ALA A C 1
ATOM 1882 O O . ALA A 1 225 ? -4.027 -7.824 -10.614 1.00 86.88 225 ALA A O 1
ATOM 1883 N N . ASN A 1 226 ? -4.231 -7.949 -12.860 1.00 78.31 226 ASN A N 1
ATOM 1884 C CA . ASN A 1 226 ? -5.565 -8.540 -12.882 1.00 78.31 226 ASN A CA 1
ATOM 1885 C C . ASN A 1 226 ? -5.498 -9.932 -13.504 1.00 78.31 226 ASN A C 1
ATOM 1887 O O . ASN A 1 226 ? -4.690 -10.192 -14.396 1.00 78.31 226 ASN A O 1
ATOM 1891 N N . GLU A 1 227 ? -6.361 -10.823 -13.037 1.00 69.44 227 GLU A N 1
ATOM 1892 C CA . GLU A 1 227 ? -6.720 -11.996 -13.826 1.00 69.44 227 GLU A CA 1
ATOM 1893 C C . GLU A 1 227 ? -7.801 -11.527 -14.802 1.00 69.44 227 GLU A C 1
ATOM 1895 O O . GLU A 1 227 ? -8.919 -11.225 -14.394 1.00 69.44 227 GLU A O 1
ATOM 1900 N N . GLU A 1 228 ? -7.435 -11.333 -16.071 1.00 58.16 228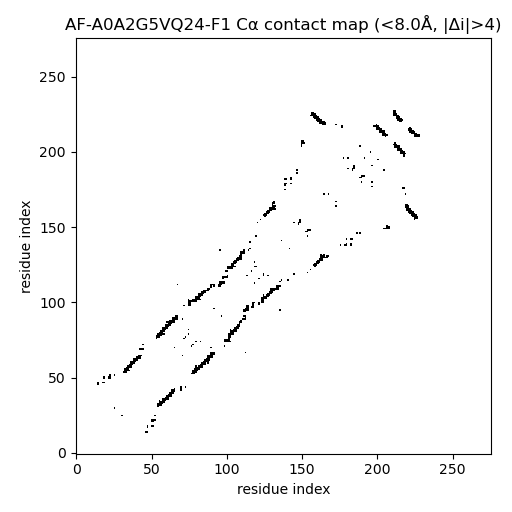 GLU A N 1
ATOM 1901 C CA . GLU A 1 228 ? -8.442 -11.253 -17.128 1.00 58.16 228 GLU A CA 1
ATOM 1902 C C . GLU A 1 228 ? -9.064 -12.655 -17.200 1.00 58.16 228 GLU A C 1
ATOM 1904 O O . GLU A 1 228 ? -8.407 -13.610 -17.613 1.00 58.16 228 GLU A O 1
ATOM 1909 N N . GLU A 1 229 ? -10.293 -12.803 -16.699 1.00 50.03 229 GLU A N 1
ATOM 1910 C CA . GLU A 1 229 ? -11.144 -13.906 -17.133 1.00 50.03 229 GLU A CA 1
ATOM 1911 C C . GLU A 1 229 ? -11.380 -13.655 -18.623 1.00 50.03 229 GLU A C 1
ATOM 1913 O O . GLU A 1 229 ? -11.794 -12.557 -18.994 1.00 50.03 229 GLU A O 1
ATOM 1918 N N . GLU A 1 230 ? -11.017 -14.612 -19.479 1.00 46.44 230 GLU A N 1
ATOM 1919 C CA . GLU A 1 230 ? -11.397 -14.558 -20.888 1.00 46.44 230 GLU A CA 1
ATOM 1920 C C . GLU A 1 230 ? -12.928 -14.484 -20.922 1.00 46.44 230 GLU A C 1
ATOM 1922 O O . GLU A 1 230 ? -13.616 -15.486 -20.724 1.00 46.44 230 GLU A O 1
ATOM 1927 N N . GLU A 1 231 ? -13.472 -13.279 -21.103 1.00 44.81 231 GLU A N 1
ATOM 1928 C CA . GLU A 1 231 ? -14.825 -13.128 -21.608 1.00 44.81 231 GLU A CA 1
ATOM 1929 C C . GLU A 1 231 ? -14.787 -13.806 -22.981 1.00 44.81 231 GLU A C 1
ATOM 1931 O O . GLU A 1 231 ? -14.113 -13.340 -23.902 1.00 44.81 231 GLU A O 1
ATOM 1936 N N . GLU A 1 232 ? -15.408 -14.986 -23.086 1.00 39.22 232 GLU A N 1
ATOM 1937 C CA . GLU A 1 232 ? -15.736 -15.600 -24.369 1.00 39.22 232 GLU A CA 1
ATOM 1938 C C . GLU A 1 232 ? -16.716 -14.655 -25.078 1.00 39.22 232 GLU A C 1
ATOM 1940 O O . GLU A 1 232 ? -17.930 -14.862 -25.073 1.00 39.22 232 GLU A O 1
ATOM 1945 N N . ASP A 1 233 ? -16.184 -13.586 -25.668 1.00 38.72 233 ASP A N 1
ATOM 1946 C CA . ASP A 1 233 ? -16.889 -12.736 -26.611 1.00 38.72 233 ASP A CA 1
ATOM 1947 C C . ASP A 1 233 ? -17.085 -13.558 -27.886 1.00 38.72 233 ASP A C 1
ATOM 1949 O O . ASP A 1 233 ? -16.311 -13.520 -28.845 1.00 38.72 233 ASP A O 1
ATOM 1953 N N . SER A 1 234 ? -18.140 -14.369 -27.879 1.00 50.72 234 SER A N 1
ATOM 1954 C CA . SER A 1 234 ? -18.745 -14.858 -29.101 1.00 50.72 234 SER A CA 1
ATOM 1955 C C . SER A 1 234 ? -19.463 -13.688 -29.762 1.00 50.72 234 SER A C 1
ATOM 1957 O O . SER A 1 234 ? -20.650 -13.500 -29.517 1.00 50.72 234 SER A O 1
ATOM 1959 N N . GLU A 1 235 ? -18.771 -12.907 -30.586 1.00 42.50 235 GLU A N 1
ATOM 1960 C CA . GLU A 1 235 ? -19.423 -12.180 -31.674 1.00 42.50 235 GLU A CA 1
ATOM 1961 C C . GLU A 1 235 ? -18.423 -11.815 -32.779 1.00 42.50 235 GLU A C 1
ATOM 1963 O O . GLU A 1 235 ? -17.410 -11.151 -32.572 1.00 42.50 235 GLU A O 1
ATOM 1968 N N . ASP A 1 236 ? -18.736 -12.333 -33.967 1.00 49.28 236 ASP A N 1
ATOM 1969 C CA . ASP A 1 236 ? -18.032 -12.155 -35.226 1.00 49.28 236 ASP A CA 1
ATOM 1970 C C . ASP A 1 236 ? -17.830 -10.673 -35.578 1.00 49.28 236 ASP A C 1
ATOM 1972 O O . ASP A 1 236 ? -18.795 -9.932 -35.778 1.00 49.28 236 ASP A O 1
ATOM 1976 N N . SER A 1 237 ? -16.583 -10.276 -35.820 1.00 41.56 237 SER A N 1
ATOM 1977 C CA . SER A 1 237 ? -16.289 -9.279 -36.850 1.00 41.56 237 SER A CA 1
ATOM 1978 C C . SER A 1 237 ? -14.866 -9.456 -37.365 1.00 41.56 237 SER A C 1
ATOM 1980 O O . SER A 1 237 ? -13.892 -9.240 -36.645 1.00 41.56 237 SER A O 1
ATOM 1982 N N . GLU A 1 238 ? -14.787 -9.874 -38.625 1.00 50.00 238 GLU A N 1
ATOM 1983 C CA . GLU A 1 238 ? -13.611 -9.805 -39.482 1.00 50.00 238 GLU A CA 1
ATOM 1984 C C . GLU A 1 238 ? -13.093 -8.361 -39.518 1.00 50.00 238 GLU A C 1
ATOM 1986 O O . GLU A 1 238 ? -13.801 -7.482 -39.995 1.00 50.00 238 GLU A O 1
ATOM 1991 N N . ASP A 1 239 ? -11.881 -8.130 -39.017 1.00 39.50 239 ASP A N 1
ATOM 1992 C CA . ASP A 1 239 ? -10.960 -7.113 -39.528 1.00 39.50 239 ASP A CA 1
ATOM 1993 C C . ASP A 1 239 ? -9.545 -7.452 -39.025 1.00 39.50 239 ASP A C 1
ATOM 1995 O O . ASP A 1 239 ? -9.231 -7.393 -37.835 1.00 39.50 239 ASP A O 1
ATOM 1999 N N . ASP A 1 240 ? -8.709 -7.888 -39.968 1.00 46.06 240 ASP A N 1
ATOM 2000 C CA . ASP A 1 240 ? -7.307 -8.244 -39.776 1.00 46.06 240 ASP A CA 1
ATOM 2001 C C . ASP A 1 240 ? -6.470 -7.000 -39.426 1.00 46.06 240 ASP A C 1
ATOM 2003 O O . ASP A 1 240 ? -6.201 -6.157 -40.284 1.00 46.06 240 ASP A O 1
ATOM 2007 N N . GLU A 1 241 ? -5.962 -6.925 -38.193 1.00 41.75 241 GLU A N 1
ATOM 2008 C CA . GLU A 1 241 ? -4.760 -6.147 -37.878 1.00 41.75 241 GLU A CA 1
ATOM 2009 C C . GLU A 1 241 ? -3.700 -7.044 -37.221 1.00 41.75 241 GLU A C 1
ATOM 2011 O O . GLU A 1 241 ? -3.924 -7.704 -36.204 1.00 41.75 241 GLU A O 1
ATOM 2016 N N . ASP A 1 242 ? -2.523 -7.068 -37.850 1.00 39.12 242 ASP A N 1
ATOM 2017 C CA . ASP A 1 242 ? -1.358 -7.889 -37.525 1.00 39.12 242 ASP A CA 1
ATOM 2018 C C . ASP A 1 242 ? -0.884 -7.719 -36.069 1.00 39.12 242 ASP A C 1
ATOM 2020 O O . ASP A 1 242 ? -0.045 -6.873 -35.737 1.00 39.12 242 ASP A O 1
ATOM 2024 N N . ILE A 1 243 ? -1.343 -8.604 -35.183 1.00 35.22 243 ILE A N 1
ATOM 2025 C CA . ILE A 1 243 ? -0.721 -8.806 -33.874 1.00 35.22 243 ILE A CA 1
ATOM 2026 C C . ILE A 1 243 ? 0.534 -9.659 -34.073 1.00 35.22 243 ILE A C 1
ATOM 2028 O O . ILE A 1 243 ? 0.477 -10.878 -34.255 1.00 35.22 243 ILE A O 1
ATOM 2032 N N . VAL A 1 244 ? 1.698 -9.015 -33.984 1.00 33.06 244 VAL A N 1
ATOM 2033 C CA . VAL A 1 244 ? 3.002 -9.689 -33.947 1.00 33.06 244 VAL A CA 1
ATOM 2034 C C . VAL A 1 244 ? 3.098 -10.538 -32.673 1.00 33.06 244 VAL A C 1
ATOM 2036 O O . VAL A 1 244 ? 3.510 -10.072 -31.610 1.00 33.06 244 VAL A O 1
ATOM 2039 N N . LYS A 1 245 ? 2.740 -11.821 -32.784 1.00 33.53 245 LYS A N 1
ATOM 2040 C CA . LYS A 1 245 ? 3.083 -12.859 -31.805 1.00 33.53 245 LYS A CA 1
ATOM 2041 C C . LYS A 1 245 ? 4.587 -13.116 -31.890 1.00 33.53 245 LYS A C 1
ATOM 2043 O O . LYS A 1 245 ? 5.071 -13.720 -32.844 1.00 33.53 245 LYS A O 1
ATOM 2048 N N . ILE A 1 246 ? 5.345 -12.648 -30.899 1.00 36.62 246 ILE A N 1
ATOM 2049 C CA . ILE A 1 246 ? 6.764 -13.001 -30.776 1.00 36.62 246 ILE A CA 1
ATOM 2050 C C . ILE A 1 246 ? 6.843 -14.421 -30.213 1.00 36.62 246 ILE A C 1
ATOM 2052 O O . ILE A 1 246 ? 6.699 -14.648 -29.013 1.00 36.62 246 ILE A O 1
ATOM 2056 N N . ASP A 1 247 ? 7.066 -15.374 -31.111 1.00 33.81 247 ASP A N 1
ATOM 2057 C CA . ASP A 1 247 ? 7.240 -16.788 -30.802 1.00 33.81 247 ASP A CA 1
ATOM 2058 C C . ASP A 1 247 ? 8.663 -17.024 -30.259 1.00 33.81 247 ASP A C 1
ATOM 2060 O O . ASP A 1 247 ? 9.652 -17.076 -30.995 1.00 33.81 247 ASP A O 1
ATOM 2064 N N . LEU A 1 248 ? 8.805 -17.113 -28.934 1.00 42.59 248 LEU A N 1
ATOM 2065 C CA . LEU A 1 248 ? 10.076 -17.436 -28.279 1.00 42.59 248 LEU A CA 1
ATOM 2066 C C . LEU A 1 248 ? 10.273 -18.954 -28.231 1.00 42.59 248 LEU A C 1
ATOM 2068 O O . LEU A 1 248 ? 10.175 -19.572 -27.169 1.00 42.59 248 LEU A O 1
ATOM 2072 N N . LYS A 1 249 ? 10.610 -19.572 -29.371 1.00 37.19 249 LYS A N 1
ATOM 2073 C CA . LYS A 1 249 ? 11.169 -20.932 -29.379 1.00 37.19 249 LYS A CA 1
ATOM 2074 C C . LYS A 1 249 ? 12.325 -21.119 -30.364 1.00 37.19 249 LYS A C 1
ATOM 2076 O O . LYS A 1 249 ? 12.159 -21.023 -31.572 1.00 37.19 249 LYS A O 1
ATOM 2081 N N . LYS A 1 250 ? 13.421 -21.611 -29.764 1.00 34.72 250 LYS A N 1
ATOM 2082 C CA . LYS A 1 250 ? 14.610 -22.292 -30.318 1.00 34.72 250 LYS A CA 1
ATOM 2083 C C . LYS A 1 250 ? 15.683 -21.394 -30.934 1.00 34.72 250 LYS A C 1
ATOM 2085 O O . LYS A 1 250 ? 15.390 -20.429 -31.609 1.00 34.72 250 LYS A O 1
ATOM 2090 N N . SER A 1 251 ? 16.968 -21.709 -30.850 1.00 32.31 251 SER A N 1
ATOM 2091 C CA . SER A 1 251 ? 17.792 -22.558 -29.978 1.00 32.31 251 SER A CA 1
ATOM 2092 C C . SER A 1 251 ? 19.211 -22.397 -30.521 1.00 32.31 251 SER A C 1
ATOM 2094 O O . SER A 1 251 ? 19.394 -22.352 -31.735 1.00 32.31 251 SER A O 1
ATOM 2096 N N . TYR A 1 252 ? 20.203 -22.382 -29.639 1.00 35.69 252 TYR A N 1
ATOM 2097 C CA . TYR A 1 252 ? 21.610 -22.627 -29.958 1.00 35.69 252 TYR A CA 1
ATOM 2098 C C . TYR A 1 252 ? 21.823 -23.718 -31.029 1.00 35.69 252 TYR A C 1
ATOM 2100 O O . TYR A 1 252 ? 21.325 -24.831 -30.849 1.00 35.69 252 TYR A O 1
ATOM 2108 N N . LYS A 1 253 ? 22.642 -23.433 -32.056 1.00 34.09 253 LYS A N 1
ATOM 2109 C CA . LYS A 1 253 ? 23.906 -24.149 -32.348 1.00 34.09 253 LYS A CA 1
ATOM 2110 C C . LYS A 1 253 ? 24.619 -23.641 -33.615 1.00 34.09 253 LYS A C 1
ATOM 2112 O O . LYS A 1 253 ? 24.039 -23.634 -34.690 1.00 34.09 253 LYS A O 1
ATOM 2117 N N . ASP A 1 254 ? 25.888 -23.288 -33.402 1.00 35.97 254 ASP A N 1
ATOM 2118 C CA . ASP A 1 254 ? 27.109 -23.538 -34.186 1.00 35.97 254 ASP A CA 1
ATOM 2119 C C . ASP A 1 254 ? 27.130 -23.450 -35.721 1.00 35.97 254 ASP A C 1
ATOM 2121 O O . ASP A 1 254 ? 26.443 -24.190 -36.417 1.00 35.97 254 ASP A O 1
ATOM 2125 N N . GLY A 1 255 ? 28.149 -22.738 -36.228 1.00 31.39 255 GLY A N 1
ATOM 2126 C CA . GLY A 1 255 ? 28.888 -23.201 -37.409 1.00 31.39 255 GLY A CA 1
ATOM 2127 C C . GLY A 1 255 ? 29.484 -22.128 -38.321 1.00 31.39 255 GLY A C 1
ATOM 2128 O O . GLY A 1 255 ? 28.822 -21.695 -39.247 1.00 31.39 255 GLY A O 1
ATOM 2129 N N . ARG A 1 256 ? 30.755 -21.779 -38.062 1.00 33.84 256 ARG A N 1
ATOM 2130 C CA . ARG A 1 256 ? 31.863 -21.426 -38.989 1.00 33.84 256 ARG A CA 1
ATOM 2131 C C . ARG A 1 256 ? 31.553 -20.913 -40.413 1.00 33.84 256 ARG A C 1
ATOM 2133 O O . ARG A 1 256 ? 30.912 -21.604 -41.195 1.00 33.84 256 ARG A O 1
ATOM 2140 N N . GLY A 1 257 ? 32.255 -19.845 -40.810 1.00 30.92 257 GLY A N 1
ATOM 2141 C CA . GLY A 1 257 ? 32.493 -19.522 -42.223 1.00 30.92 257 GLY A CA 1
ATOM 2142 C C . GLY A 1 257 ? 33.168 -18.170 -42.477 1.00 30.92 257 GLY A C 1
ATOM 2143 O O . GLY A 1 257 ? 32.482 -17.199 -42.752 1.00 30.92 257 GLY A O 1
ATOM 2144 N N . ASP A 1 258 ? 34.492 -18.158 -42.327 1.00 35.59 258 ASP A N 1
ATOM 2145 C CA . ASP A 1 258 ? 35.572 -17.322 -42.894 1.00 35.59 258 ASP A CA 1
ATOM 2146 C C . ASP A 1 258 ? 35.311 -16.089 -43.800 1.00 35.59 258 ASP A C 1
ATOM 2148 O O . ASP A 1 258 ? 34.545 -16.146 -44.757 1.00 35.59 258 ASP A O 1
ATOM 2152 N N . ASN A 1 259 ? 36.206 -15.097 -43.598 1.00 35.69 259 ASN A N 1
ATOM 2153 C CA . ASN A 1 259 ? 36.836 -14.172 -44.568 1.00 35.69 259 ASN A CA 1
ATOM 2154 C C . ASN A 1 259 ? 35.950 -13.070 -45.223 1.00 35.69 259 ASN A C 1
ATOM 2156 O O . ASN A 1 259 ? 34.807 -13.314 -45.572 1.00 35.69 259 ASN A O 1
ATOM 2160 N N . PHE A 1 260 ? 36.371 -11.812 -45.459 1.00 33.28 260 PHE A N 1
ATOM 2161 C CA . PHE A 1 260 ? 37.655 -11.266 -45.954 1.00 33.28 260 PHE A CA 1
ATOM 2162 C C . PHE A 1 260 ? 37.719 -9.719 -45.769 1.00 33.28 260 PHE A C 1
ATOM 2164 O O . PHE A 1 260 ? 36.674 -9.073 -45.829 1.00 33.28 260 PHE A O 1
ATOM 2171 N N . GLY A 1 261 ? 38.938 -9.149 -45.701 1.00 33.00 261 GLY A N 1
ATOM 2172 C CA . GLY A 1 261 ? 39.292 -7.734 -45.987 1.00 33.00 261 GLY A CA 1
ATOM 2173 C C . GLY A 1 261 ? 39.346 -6.829 -44.749 1.00 33.00 261 GLY A C 1
ATOM 2174 O O . GLY A 1 261 ? 38.306 -6.409 -44.262 1.00 33.00 261 GLY A O 1
ATOM 2175 N N . ASP A 1 262 ? 40.474 -6.539 -44.100 1.00 35.56 262 ASP A N 1
ATOM 2176 C CA . ASP A 1 262 ? 41.812 -6.113 -44.555 1.00 35.56 262 ASP A CA 1
ATOM 2177 C C . ASP A 1 262 ? 41.817 -4.842 -45.421 1.00 35.56 262 ASP A C 1
ATOM 2179 O O . ASP A 1 262 ? 41.635 -4.898 -46.636 1.00 35.56 262 ASP A O 1
ATOM 2183 N N . LEU A 1 263 ? 42.018 -3.707 -44.744 1.00 40.28 263 LEU A N 1
ATOM 2184 C CA . LEU A 1 263 ? 42.672 -2.495 -45.237 1.00 40.28 263 LEU A CA 1
ATOM 2185 C C . LEU A 1 263 ? 43.475 -1.906 -44.060 1.00 40.28 263 LEU A C 1
ATOM 2187 O O . LEU A 1 263 ? 42.942 -1.200 -43.204 1.00 40.28 263 LEU A O 1
ATOM 2191 N N . THR A 1 264 ? 44.745 -2.306 -44.011 1.00 37.44 264 THR A N 1
ATOM 2192 C CA . THR A 1 264 ? 45.960 -1.496 -43.775 1.00 37.44 264 THR A CA 1
ATOM 2193 C C . THR A 1 264 ? 45.780 0.022 -43.927 1.00 37.44 264 THR A C 1
ATOM 2195 O O . THR A 1 264 ? 44.988 0.458 -44.758 1.00 37.44 264 THR A O 1
ATOM 2198 N N . GLU A 1 265 ? 46.555 0.926 -43.339 1.00 40.59 265 GLU A N 1
ATOM 2199 C CA . GLU A 1 265 ? 47.631 0.984 -42.338 1.00 40.59 265 GLU A CA 1
ATOM 2200 C C . GLU A 1 265 ? 47.922 2.500 -42.176 1.00 40.59 265 GLU A C 1
ATOM 2202 O O . GLU A 1 265 ? 47.405 3.325 -42.932 1.00 40.59 265 GLU A O 1
ATOM 2207 N N . GLU A 1 266 ? 48.818 2.801 -41.239 1.00 39.88 266 GLU A N 1
ATOM 2208 C CA . GLU A 1 266 ? 49.615 4.024 -41.071 1.00 39.88 266 GLU A CA 1
ATOM 2209 C C . GLU A 1 266 ? 48.999 5.109 -40.162 1.00 39.88 266 GLU A C 1
ATOM 2211 O O . GLU A 1 266 ? 47.969 5.709 -40.458 1.00 39.88 266 GLU A O 1
ATOM 2216 N N . GLU A 1 267 ? 49.467 5.251 -38.912 1.00 37.84 267 GLU A N 1
ATOM 2217 C CA . GLU A 1 267 ? 50.775 5.815 -38.491 1.00 37.84 267 GLU A CA 1
ATOM 2218 C C . GLU A 1 267 ? 50.853 7.329 -38.807 1.00 37.84 267 GLU A C 1
ATOM 2220 O O . GLU A 1 267 ? 50.547 7.754 -39.909 1.00 37.84 267 GLU A O 1
ATOM 2225 N N . ASP A 1 268 ? 51.235 8.260 -37.930 1.00 38.47 268 ASP A N 1
ATOM 2226 C CA . ASP A 1 268 ? 51.807 8.220 -36.585 1.00 38.47 268 ASP A CA 1
ATOM 2227 C C . ASP A 1 268 ? 51.973 9.691 -36.093 1.00 38.47 268 ASP A C 1
ATOM 2229 O O . ASP A 1 268 ? 51.726 10.645 -36.836 1.00 38.47 268 ASP A O 1
ATOM 2233 N N . VAL A 1 269 ? 52.488 9.854 -34.869 1.00 40.47 269 VAL A N 1
ATOM 2234 C CA . VAL A 1 269 ? 53.277 11.007 -34.365 1.00 40.47 269 VAL A CA 1
ATOM 2235 C C . VAL A 1 269 ? 52.576 12.193 -33.653 1.00 40.47 269 VAL A C 1
ATOM 2237 O O . VAL A 1 269 ? 52.145 13.178 -34.240 1.00 40.47 269 VAL A O 1
ATOM 2240 N N . SER A 1 270 ? 52.637 12.106 -32.316 1.00 42.09 270 SER A N 1
ATOM 2241 C CA . SER A 1 270 ? 53.148 13.075 -31.314 1.00 42.09 270 SER A CA 1
ATOM 2242 C C . SER A 1 270 ? 52.861 14.588 -31.427 1.00 42.09 270 SER A C 1
ATOM 2244 O O . SER A 1 270 ? 53.220 15.237 -32.405 1.00 42.09 270 SER A O 1
ATOM 2246 N N . SER A 1 271 ? 52.479 15.230 -30.316 1.00 46.19 271 SER A N 1
ATOM 2247 C CA . SER A 1 271 ? 53.423 15.886 -29.376 1.00 46.19 271 SER A CA 1
ATOM 2248 C C . SER A 1 271 ? 52.719 16.824 -28.378 1.00 46.19 271 SER A C 1
ATOM 2250 O O . SER A 1 271 ? 51.655 17.378 -28.636 1.00 46.19 271 SER A O 1
ATOM 2252 N N . ASP A 1 272 ? 53.362 16.921 -27.216 1.00 42.94 272 ASP A N 1
ATOM 2253 C CA . ASP A 1 272 ? 53.209 17.823 -26.073 1.00 42.94 272 ASP A CA 1
ATOM 2254 C C . ASP A 1 272 ? 52.542 19.197 -26.282 1.00 42.94 272 ASP A C 1
ATOM 2256 O O . ASP A 1 272 ? 52.827 19.926 -27.228 1.00 42.94 272 ASP A O 1
ATOM 2260 N N . SER A 1 273 ? 51.821 19.675 -25.260 1.00 43.34 273 SER A N 1
ATOM 2261 C CA . SER A 1 273 ? 52.376 20.705 -24.356 1.00 43.34 273 SER A CA 1
ATOM 2262 C C . SER A 1 273 ? 51.372 21.214 -23.313 1.00 43.34 273 SER A C 1
ATOM 2264 O O . SER A 1 273 ? 50.216 21.520 -23.579 1.00 43.34 273 SER A O 1
ATOM 2266 N N . SER A 1 274 ? 51.896 21.285 -22.091 1.00 48.16 274 SER A N 1
ATOM 2267 C CA . SER A 1 274 ? 51.597 22.192 -20.976 1.00 48.16 274 SER A CA 1
ATOM 2268 C C . SER A 1 274 ? 50.663 23.388 -21.208 1.00 48.16 274 SER A C 1
ATOM 2270 O O . SER A 1 274 ? 50.866 24.168 -22.137 1.00 48.16 274 SER A O 1
ATOM 2272 N N . GLY A 1 275 ? 49.822 23.681 -20.209 1.00 45.28 275 GLY A N 1
ATOM 2273 C CA . GLY A 1 275 ? 49.297 25.034 -20.028 1.00 45.28 275 GLY A CA 1
ATOM 2274 C C . GLY A 1 275 ? 48.338 25.232 -18.850 1.00 45.28 275 GLY A C 1
ATOM 2275 O O . GLY A 1 275 ? 47.140 25.209 -19.083 1.00 45.28 275 GLY A O 1
ATOM 2276 N N . TRP A 1 276 ? 48.914 25.508 -17.669 1.00 45.91 276 TRP A N 1
ATOM 2277 C CA . TRP A 1 276 ? 48.369 26.226 -16.492 1.00 45.91 276 TRP A CA 1
ATOM 2278 C C . TRP A 1 276 ? 47.163 25.652 -15.732 1.00 45.91 276 TRP A C 1
ATOM 2280 O O . TRP A 1 276 ? 46.041 25.606 -16.273 1.00 45.91 276 TRP A O 1
#

Organism: NCBI:txid1611254

Mean predicted aligned error: 15.07 Å

pLDDT: mean 70.88, std 18.27, range [30.92, 93.75]

Foldseek 3Di:
DPPVVVVVVVVVVVLVVLLVVQLVCCVVVVPPEAAAEDADQDDDPDPSVVRHPQEHAEYEYALYEEELVSVLCVQARHQYAEYYYHNYHYDDPVWADQHCGNYQEYEYQEPGHHDVCSQQVHQNHAYYEYQDDHPPDDLQNVLVSVLCVQAVVGDHANHKYKHAPLVPDPVVLLVSLVSNVVSCVVSVQDPDDPVCSAAQDWDWGAHPVGWIWIFTSHNMTMITTHDPPPPPPPDDDDDDDDDPDPDPDDDDDDDDDDDDDDDDDDDDDDDDDDDD

Solvent-accessible surface area (backbone atoms only — not comparable to full-atom values): 16289 Å² total; per-residue (Å²): 145,70,70,73,65,54,59,55,52,50,53,54,52,55,48,50,52,54,34,55,49,50,41,51,49,36,64,74,68,61,61,81,64,40,74,49,76,49,62,55,60,74,57,68,82,52,76,59,65,80,57,52,71,64,44,33,40,34,41,38,40,37,54,22,55,32,46,44,68,48,52,45,48,56,36,51,68,28,45,28,54,31,41,35,33,45,79,28,45,60,52,36,93,86,46,52,39,83,49,72,48,35,32,30,27,42,37,33,48,59,58,61,35,53,35,67,59,31,48,69,75,29,86,55,37,33,34,40,39,24,56,36,81,43,89,76,60,52,60,62,61,55,46,49,49,55,49,36,40,50,70,62,75,45,84,61,79,54,31,38,41,38,37,37,38,82,87,49,60,67,69,57,54,53,50,51,52,48,52,43,48,57,50,29,37,76,70,69,73,46,90,73,52,80,66,55,67,71,74,27,49,76,41,81,46,74,31,93,86,74,42,40,29,45,36,28,58,47,76,36,39,35,40,37,29,41,74,77,74,81,74,83,76,86,70,92,73,95,74,95,71,92,75,85,76,83,76,90,72,89,74,93,78,90,82,91,84,82,88,84,82,90,81,85,83,81,87,83,83,87,82,88,81,89,83,135

Sequence (276 aa):
MIYVKFEENQKLAEIQILEDLTKELSEIFKVEEFNFHTKDKNFETFDFFQNIPLRLHTVTLSKIDISIDNAKFLLENFNLDFFNLEKSMVHAPNGPQNLNVNCRKLKFENPNFLTFDSILANPKVQELESDHIFQNLEIQDFCIFIKLWIDGVREKPNFTIRLDFENQREKNRKKFRKGVMDKLGELGIVKATKEQLSSGTLFRIYRTDGKSASLQIGRYFYFNANEEEEEEDSEDSEDDEDIVKIDLKKSYKDGRGDNFGDLTEEEDVSSDSSGW

Nearest PDB structures (foldseek):
  6ces-assembly1_C  TM=2.163E-01  e=2.992E-01  Homo sapiens

Secondary structure (DSSP, 8-state):
--SHHHHHHHHHHHHHHHHHHHHHHHHHHT---EEEEE--SB----GGGGSS-SEEEEEEEES-EEEHHHHHHHHHHSEEEEEEEES-EEE-TT--B-----EEEEEES---SB-HHHHHT-TT--EEEESS--TT--HHHHHHHHHHHHTTSS--TTEEEEEE-TTS-HHHHHHHHHHHHHHHHHTTS----TTHHHHT-EEEEE-TTS-EEEEEESSEEEEEEE--------------------------------------------------

Radius of gyration: 28.29 Å; Cα contacts (8 Å, |Δi|>4): 399; chains: 1; bounding box: 82×50×96 Å